Protein AF-A0ABD3SRN4-F1 (afdb_monomer_lite)

Sequence (311 aa):
MEGVDVPPPPITSSSSHHPPPPRFEIYVSRDTFKFNASHFVAYRGFRERLHGHNYRASVRLVGSGNVGGDGYVLDFGCVKEAVKDVCGDMNEHFIVPMLSDVLGIDVVEEGEAEEVEEEVEEVDEEDDDGTEAGNITTQTKTTTITTTTTTTATTATTTTTTGRGKKRRALCHRQSPTSMKGGTVTIICEDGSRFVFPRQDCLLLPIMHSTAEELAIYLYGKILSRLNANYLIERGVTSMEVTISEAVGQEAVFRRAIPNARNSVGGGNEAGGEGEEDPFDVASYVSRGRIPVMPCKTDTEGARRLRTDPS

pLDDT: mean 72.93, std 26.42, range [26.48, 98.75]

InterPro domains:
  IPR007115 6-pyruvoyl tetrahydropterin synthase/QueD family [PF01242] (32-255)
  IPR007115 6-pyruvoyl tetrahydropterin synthase/QueD family [PTHR12589] (25-258)
  IPR038418 6-pyruvoyl tetrahydropterin synthase/QueD superfamily [G3DSA:3.30.479.10] (22-258)

Structure (mmCIF, N/CA/C/O backbone):
data_AF-A0ABD3SRN4-F1
#
_entry.id   AF-A0ABD3SRN4-F1
#
loop_
_atom_site.group_PDB
_atom_site.id
_atom_site.type_symbol
_atom_site.label_atom_id
_atom_site.label_alt_id
_atom_site.label_comp_id
_atom_site.label_asym_id
_atom_site.label_entity_id
_atom_site.label_seq_id
_atom_site.pdbx_PDB_ins_code
_atom_site.Cartn_x
_atom_site.Cartn_y
_atom_site.Cartn_z
_atom_site.occupancy
_atom_site.B_iso_or_equiv
_atom_site.auth_seq_id
_atom_site.auth_comp_id
_atom_site.auth_asym_id
_atom_site.auth_atom_id
_atom_site.pdbx_PDB_model_num
ATOM 1 N N . MET A 1 1 ? 79.666 -15.801 11.757 1.00 50.12 1 MET A N 1
ATOM 2 C CA . MET A 1 1 ? 78.191 -15.742 11.738 1.00 50.12 1 MET A CA 1
ATOM 3 C C . MET A 1 1 ? 77.827 -14.569 10.849 1.00 50.12 1 MET A C 1
ATOM 5 O O . MET A 1 1 ? 77.707 -13.455 11.336 1.00 50.12 1 MET A O 1
ATOM 9 N N . GLU A 1 2 ? 77.820 -14.800 9.538 1.00 47.75 2 GLU A N 1
ATOM 10 C CA . GLU A 1 2 ? 77.445 -13.791 8.542 1.00 47.75 2 GLU A CA 1
ATOM 11 C C . GLU A 1 2 ? 75.919 -13.787 8.413 1.00 47.75 2 GLU A C 1
ATOM 13 O O . GLU A 1 2 ? 75.302 -14.845 8.284 1.00 47.75 2 GLU A O 1
ATOM 18 N N . GLY A 1 3 ? 75.315 -12.605 8.548 1.00 53.59 3 GLY A N 1
ATOM 19 C CA . GLY A 1 3 ? 73.875 -12.401 8.432 1.00 53.59 3 GLY A CA 1
ATOM 20 C C . GLY A 1 3 ? 73.442 -12.489 6.974 1.00 53.59 3 GLY A C 1
ATOM 21 O O . GLY A 1 3 ? 73.991 -11.799 6.120 1.00 53.59 3 GLY A O 1
ATOM 22 N N . VAL A 1 4 ? 72.471 -13.355 6.698 1.00 61.03 4 VAL A N 1
ATOM 23 C CA . VAL A 1 4 ? 71.885 -13.524 5.368 1.00 61.03 4 VAL A CA 1
ATOM 24 C C . VAL A 1 4 ? 70.866 -12.405 5.157 1.00 61.03 4 VAL A C 1
ATOM 26 O O . VAL A 1 4 ? 69.857 -12.347 5.856 1.00 61.03 4 VAL A O 1
ATOM 29 N N . ASP A 1 5 ? 71.163 -11.506 4.223 1.00 64.12 5 ASP A N 1
ATOM 30 C CA . ASP A 1 5 ? 70.282 -10.420 3.794 1.00 64.12 5 ASP A CA 1
ATOM 31 C C . ASP A 1 5 ? 69.157 -11.006 2.922 1.00 64.12 5 ASP A C 1
ATOM 33 O O . ASP A 1 5 ? 69.410 -11.568 1.853 1.00 64.12 5 ASP A O 1
ATOM 37 N N . VAL A 1 6 ? 67.917 -10.965 3.415 1.00 73.19 6 VAL A N 1
ATOM 38 C CA . VAL A 1 6 ? 66.738 -11.474 2.699 1.00 73.19 6 VAL A CA 1
ATOM 39 C C . VAL A 1 6 ? 66.044 -10.284 2.034 1.00 73.19 6 VAL A C 1
ATOM 41 O O . VAL A 1 6 ? 65.610 -9.377 2.748 1.00 73.19 6 VAL A O 1
ATOM 44 N N . PRO A 1 7 ? 65.901 -10.254 0.695 1.00 74.38 7 PRO A N 1
ATOM 45 C CA . PRO A 1 7 ? 65.248 -9.137 0.024 1.00 74.38 7 PRO A CA 1
ATOM 46 C C . PRO A 1 7 ? 63.755 -9.078 0.391 1.00 74.38 7 PRO A C 1
ATOM 48 O O . PRO A 1 7 ? 63.118 -10.125 0.560 1.00 74.38 7 PRO A O 1
ATOM 51 N N . PRO A 1 8 ? 63.168 -7.871 0.497 1.00 71.56 8 PRO A N 1
ATOM 52 C CA . PRO A 1 8 ? 61.755 -7.725 0.809 1.00 71.56 8 PRO A CA 1
ATOM 53 C C . PRO A 1 8 ? 60.883 -8.342 -0.299 1.00 71.56 8 PRO A C 1
ATOM 55 O O . PRO A 1 8 ? 61.262 -8.312 -1.476 1.00 71.56 8 PRO A O 1
ATOM 58 N N . PRO A 1 9 ? 59.705 -8.890 0.051 1.00 67.50 9 PRO A N 1
ATOM 59 C CA . PRO A 1 9 ? 58.798 -9.466 -0.930 1.00 67.50 9 PRO A CA 1
ATOM 60 C C . PRO A 1 9 ? 58.310 -8.392 -1.917 1.00 67.50 9 PRO A C 1
ATOM 62 O O . PRO A 1 9 ? 58.152 -7.226 -1.537 1.00 67.50 9 PRO A O 1
ATOM 65 N N . PRO A 1 10 ? 58.041 -8.762 -3.182 1.00 61.59 10 PRO A N 1
ATOM 66 C CA . PRO A 1 10 ? 57.546 -7.822 -4.174 1.00 61.59 10 PRO A CA 1
ATOM 67 C C . PRO A 1 10 ? 56.180 -7.281 -3.744 1.00 61.59 10 PRO A C 1
ATOM 69 O O . PRO A 1 10 ? 55.254 -8.036 -3.448 1.00 61.59 10 PRO A O 1
ATOM 72 N N . ILE A 1 11 ? 56.052 -5.955 -3.730 1.00 61.12 11 ILE A N 1
ATOM 73 C CA . ILE A 1 11 ? 54.785 -5.270 -3.487 1.00 61.12 11 ILE A CA 1
ATOM 74 C C . ILE A 1 11 ? 53.906 -5.514 -4.716 1.00 61.12 11 ILE A C 1
ATOM 76 O O . ILE A 1 11 ? 54.075 -4.875 -5.753 1.00 61.12 11 ILE A O 1
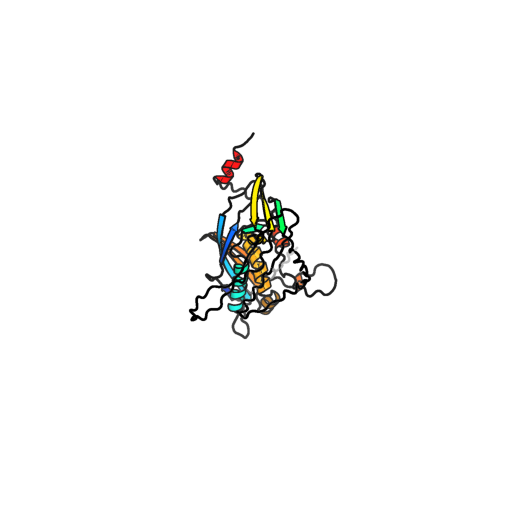ATOM 80 N N . THR A 1 12 ? 52.968 -6.454 -4.627 1.00 57.47 12 THR A N 1
ATOM 81 C CA . THR A 1 12 ? 51.967 -6.676 -5.675 1.00 57.47 12 THR A CA 1
ATOM 82 C C . THR A 1 12 ? 50.899 -5.586 -5.594 1.00 57.47 12 THR A C 1
ATOM 84 O O . THR A 1 12 ? 49.799 -5.805 -5.089 1.00 57.47 12 THR A O 1
ATOM 87 N N . SER A 1 13 ? 51.209 -4.383 -6.075 1.00 58.75 13 SER A N 1
ATOM 88 C CA . SER A 1 13 ? 50.203 -3.348 -6.308 1.00 58.75 13 SER A CA 1
ATOM 89 C C . SER A 1 13 ? 49.532 -3.591 -7.660 1.00 58.75 13 SER A C 1
ATOM 91 O O . SER A 1 13 ? 49.986 -3.100 -8.691 1.00 58.75 13 SER A O 1
ATOM 93 N N . SER A 1 14 ? 48.445 -4.357 -7.672 1.00 55.31 14 SER A N 1
ATOM 94 C CA . SER A 1 14 ? 47.505 -4.330 -8.799 1.00 55.31 14 SER A CA 1
ATOM 95 C C . SER A 1 14 ? 46.067 -4.490 -8.313 1.00 55.31 14 SER A C 1
ATOM 97 O O . SER A 1 14 ? 45.360 -5.428 -8.662 1.00 55.31 14 SER A O 1
ATOM 99 N N . SER A 1 15 ? 45.594 -3.539 -7.502 1.00 57.09 15 SER A N 1
ATOM 100 C CA . SER A 1 15 ? 44.155 -3.286 -7.453 1.00 57.09 15 SER A CA 1
ATOM 101 C C . SER A 1 15 ? 43.790 -2.517 -8.722 1.00 57.09 15 SER A C 1
ATOM 103 O O . SER A 1 15 ? 43.817 -1.289 -8.773 1.00 57.09 15 SER A O 1
ATOM 105 N N . SER A 1 16 ? 43.493 -3.246 -9.799 1.00 57.34 16 SER A N 1
ATOM 106 C CA . SER A 1 16 ? 42.827 -2.666 -10.963 1.00 57.34 16 SER A CA 1
ATOM 107 C C . SER A 1 16 ? 41.495 -2.084 -10.488 1.00 57.34 16 SER A C 1
ATOM 109 O O . SER A 1 16 ? 40.536 -2.817 -10.242 1.00 57.34 16 SER A O 1
ATOM 111 N N . HIS A 1 17 ? 41.455 -0.770 -10.287 1.00 62.47 17 HIS A N 1
ATOM 112 C CA . HIS A 1 17 ? 40.264 -0.037 -9.882 1.00 62.47 17 HIS A CA 1
ATOM 113 C C . HIS A 1 17 ? 39.340 0.081 -11.102 1.00 62.47 17 HIS A C 1
ATOM 115 O O . HIS A 1 17 ? 39.257 1.122 -11.748 1.00 62.47 17 HIS A O 1
ATOM 121 N N . HIS A 1 18 ? 38.703 -1.027 -11.489 1.00 67.44 18 HIS A N 1
ATOM 122 C CA . HIS A 1 18 ? 37.626 -0.973 -12.467 1.00 67.44 18 HIS A CA 1
ATOM 123 C C . HIS A 1 18 ? 36.440 -0.248 -11.820 1.00 67.44 18 HIS A C 1
ATOM 125 O O . HIS A 1 18 ? 36.015 -0.654 -10.733 1.00 67.44 18 HIS A O 1
ATOM 131 N N . PRO A 1 19 ? 35.910 0.823 -12.442 1.00 78.06 19 PRO A N 1
ATOM 132 C CA . PRO A 1 19 ? 34.698 1.450 -11.943 1.00 78.06 19 PRO A CA 1
ATOM 133 C C . PRO A 1 19 ? 33.570 0.408 -11.928 1.00 78.06 19 PRO A C 1
ATOM 135 O O . PRO A 1 19 ? 33.545 -0.472 -12.798 1.00 78.06 19 PRO A O 1
ATOM 138 N N . PRO A 1 20 ? 32.650 0.473 -10.948 1.00 77.25 20 PRO A N 1
ATOM 139 C CA . PRO A 1 20 ? 31.516 -0.435 -10.917 1.00 77.25 20 PRO A CA 1
ATOM 140 C C . PRO A 1 20 ? 30.760 -0.346 -12.248 1.00 77.25 20 PRO A C 1
ATOM 142 O O . PRO A 1 20 ? 30.675 0.743 -12.830 1.00 77.25 20 PRO A O 1
ATOM 145 N N . PRO A 1 21 ? 30.226 -1.472 -12.751 1.00 80.62 21 PRO A N 1
ATOM 146 C CA . PRO A 1 21 ? 29.489 -1.459 -14.002 1.00 80.62 21 PRO A CA 1
ATOM 147 C C . PRO A 1 21 ? 28.324 -0.464 -13.904 1.00 80.62 21 PRO A C 1
ATOM 149 O O . PRO A 1 21 ? 27.731 -0.330 -12.824 1.00 80.62 21 PRO A O 1
ATOM 152 N N . PRO A 1 22 ? 27.988 0.230 -15.007 1.00 87.25 22 PRO A N 1
ATOM 153 C CA . PRO A 1 22 ? 26.857 1.143 -15.020 1.00 87.25 22 PRO A CA 1
ATOM 154 C C . PRO A 1 22 ? 25.577 0.397 -14.634 1.00 87.25 22 PRO A C 1
ATOM 156 O O . PRO A 1 22 ? 25.463 -0.818 -14.810 1.00 87.25 22 PRO A O 1
ATOM 159 N N . ARG A 1 23 ? 24.606 1.133 -14.100 1.00 90.50 23 ARG A N 1
ATOM 160 C CA . ARG A 1 23 ? 23.266 0.628 -13.797 1.00 90.50 23 ARG A CA 1
ATOM 161 C C . ARG A 1 23 ? 22.254 1.647 -14.263 1.00 90.50 23 ARG A C 1
ATOM 163 O O . ARG A 1 23 ? 22.452 2.843 -14.053 1.00 90.50 23 ARG A O 1
ATOM 170 N N . PHE A 1 24 ? 21.180 1.167 -14.866 1.00 93.50 24 PHE A N 1
ATOM 171 C CA . PHE A 1 24 ? 20.031 2.013 -15.112 1.00 93.50 24 PHE A CA 1
ATOM 172 C C . PHE A 1 24 ? 19.076 1.983 -13.932 1.00 93.50 24 PHE A C 1
ATOM 174 O O . PHE A 1 24 ? 18.920 0.975 -13.243 1.00 93.50 24 PHE A O 1
ATOM 181 N N . GLU A 1 25 ? 18.393 3.099 -13.744 1.00 94.75 25 GLU A N 1
ATOM 182 C CA . GLU A 1 25 ? 17.350 3.233 -12.752 1.00 94.75 25 GLU A CA 1
ATOM 183 C C . GLU A 1 25 ? 16.140 3.889 -13.395 1.00 94.75 25 GLU A C 1
ATOM 185 O O . GLU A 1 25 ? 16.259 4.894 -14.099 1.00 94.75 25 GLU A O 1
ATOM 190 N N . ILE A 1 26 ? 14.972 3.306 -13.151 1.00 95.38 26 ILE A N 1
ATOM 191 C CA . ILE A 1 26 ? 13.702 3.911 -13.515 1.00 95.38 26 ILE A CA 1
ATOM 192 C C . ILE A 1 26 ? 12.967 4.329 -12.254 1.00 95.38 26 ILE A C 1
ATOM 194 O O . ILE A 1 26 ? 12.887 3.568 -11.295 1.00 95.38 26 ILE A O 1
ATOM 198 N N . TYR A 1 27 ? 12.416 5.536 -12.273 1.00 97.69 27 TYR A N 1
ATOM 199 C CA . TYR A 1 27 ? 11.577 6.069 -11.211 1.00 97.69 27 TYR A CA 1
ATOM 200 C C . TYR A 1 27 ? 10.237 6.483 -11.802 1.00 97.69 27 TYR A C 1
ATOM 202 O O . TYR A 1 27 ? 10.184 7.265 -12.753 1.00 97.69 27 TYR A O 1
ATOM 210 N N . VAL A 1 28 ? 9.154 5.947 -11.247 1.00 97.69 28 VAL A N 1
ATOM 211 C CA . VAL A 1 28 ? 7.795 6.206 -11.712 1.00 97.69 28 VAL A CA 1
ATOM 212 C C . VAL A 1 28 ? 6.975 6.739 -10.547 1.00 97.69 28 VAL A C 1
ATOM 214 O O . VAL A 1 28 ? 6.753 6.065 -9.544 1.00 97.69 28 VAL A O 1
ATOM 217 N N . SER A 1 29 ? 6.498 7.968 -10.712 1.00 96.94 29 SER A N 1
ATOM 218 C CA . SER A 1 29 ? 5.565 8.631 -9.807 1.00 96.94 29 SER A CA 1
ATOM 219 C C . SER A 1 29 ? 4.510 9.356 -10.638 1.00 96.94 29 SER A C 1
ATOM 221 O O . SER A 1 29 ? 4.821 9.952 -11.676 1.00 96.94 29 SER A O 1
ATOM 223 N N . ARG A 1 30 ? 3.246 9.248 -10.230 1.00 96.25 30 ARG A N 1
ATOM 224 C CA . ARG A 1 30 ? 2.087 9.835 -10.911 1.00 96.25 30 ARG A CA 1
ATOM 225 C C . ARG A 1 30 ? 1.050 10.258 -9.880 1.00 96.25 30 ARG A C 1
ATOM 227 O O . ARG A 1 30 ? 0.906 9.612 -8.851 1.00 96.25 30 ARG A O 1
ATOM 234 N N . ASP A 1 31 ? 0.240 11.258 -10.213 1.00 94.06 31 ASP A N 1
ATOM 235 C CA . ASP A 1 31 ? -0.887 11.674 -9.363 1.00 94.06 31 ASP A CA 1
ATOM 236 C C . ASP A 1 31 ? -1.975 10.609 -9.199 1.00 94.06 31 ASP A C 1
ATOM 238 O O . ASP A 1 31 ? -2.796 10.695 -8.287 1.00 94.06 31 ASP A O 1
ATOM 242 N N . THR A 1 32 ? -1.989 9.610 -10.081 1.00 95.06 32 THR A N 1
ATOM 243 C CA . THR A 1 32 ? -2.878 8.450 -10.000 1.00 95.06 32 THR A CA 1
ATOM 244 C C . THR A 1 32 ? -2.383 7.383 -9.027 1.00 95.06 32 THR A C 1
ATOM 246 O O . THR A 1 32 ? -3.145 6.482 -8.710 1.00 95.06 32 THR A O 1
ATOM 249 N N . PHE A 1 33 ? -1.131 7.447 -8.563 1.00 97.69 33 PHE A N 1
ATOM 250 C CA . PHE A 1 33 ? -0.579 6.497 -7.593 1.00 97.69 33 PHE A CA 1
ATOM 251 C C . PHE A 1 33 ? -0.923 6.964 -6.184 1.00 97.69 33 PHE A C 1
ATOM 253 O O . PHE A 1 33 ? -0.071 7.439 -5.430 1.00 97.69 33 PHE A O 1
ATOM 260 N N . LYS A 1 34 ? -2.214 6.927 -5.874 1.00 97.62 34 LYS A N 1
ATOM 261 C CA . LYS A 1 34 ? -2.749 7.371 -4.597 1.00 97.62 34 LYS A CA 1
ATOM 262 C C . LYS A 1 34 ? -3.924 6.511 -4.179 1.00 97.62 34 LYS A C 1
ATOM 264 O O . LYS A 1 34 ? -4.670 6.037 -5.033 1.00 97.62 34 LYS A O 1
ATOM 269 N N . PHE A 1 35 ? -4.103 6.389 -2.877 1.00 98.50 35 PHE A N 1
ATOM 270 C CA . PHE A 1 35 ? -5.281 5.789 -2.275 1.00 98.50 35 PHE A CA 1
ATOM 271 C C . PHE A 1 35 ? -5.633 6.575 -1.017 1.00 98.50 35 PHE A C 1
ATOM 273 O O . PHE A 1 35 ? -4.751 7.010 -0.275 1.00 98.50 35 PHE A O 1
ATOM 280 N N . ASN A 1 36 ? -6.920 6.802 -0.797 1.00 98.44 36 ASN A N 1
ATOM 281 C CA . ASN A 1 36 ? -7.403 7.464 0.403 1.00 98.44 36 ASN A CA 1
ATOM 282 C C . ASN A 1 36 ? -7.909 6.380 1.345 1.00 98.44 36 ASN A C 1
ATOM 284 O O . ASN A 1 36 ? -8.806 5.632 0.967 1.00 98.44 36 ASN A O 1
ATOM 288 N N . ALA A 1 37 ? -7.348 6.282 2.542 1.00 98.50 37 ALA A N 1
ATOM 289 C CA . ALA A 1 37 ? -7.738 5.247 3.490 1.00 98.50 37 ALA A CA 1
ATOM 290 C C . ALA A 1 37 ? -7.800 5.798 4.909 1.00 98.50 37 ALA A C 1
ATOM 292 O O . ALA A 1 37 ? -7.072 6.729 5.267 1.00 98.50 37 ALA A O 1
ATOM 293 N N . SER A 1 38 ? -8.689 5.210 5.703 1.00 98.56 38 SER A N 1
ATOM 294 C CA . SER A 1 38 ? -8.751 5.448 7.141 1.00 98.56 38 SER A CA 1
ATOM 295 C C . SER A 1 38 ? -7.974 4.371 7.889 1.00 98.56 38 SER A C 1
ATOM 297 O O . SER A 1 38 ? -7.878 3.230 7.439 1.00 98.56 38 SER A O 1
ATOM 299 N N . HIS A 1 39 ? -7.381 4.745 9.015 1.00 98.50 39 HIS A N 1
ATOM 300 C CA . HIS A 1 39 ? -6.594 3.848 9.854 1.00 98.50 39 HIS A CA 1
ATOM 301 C C . HIS A 1 39 ? -6.439 4.432 11.268 1.00 98.50 39 HIS A C 1
ATOM 303 O O . HIS A 1 39 ? -6.847 5.565 11.555 1.00 98.50 39 HIS A O 1
ATOM 309 N N . PHE A 1 40 ? -5.842 3.642 12.151 1.00 97.62 40 PHE A N 1
ATOM 310 C CA . PHE A 1 40 ? -5.156 4.135 13.336 1.00 97.62 40 PHE A CA 1
ATOM 311 C C . PHE A 1 40 ? -4.062 3.143 13.728 1.00 97.62 40 PHE A C 1
ATOM 313 O O . PHE A 1 40 ? -4.251 1.930 13.692 1.00 97.62 40 PHE A O 1
ATOM 320 N N . VAL A 1 41 ? -2.922 3.664 14.149 1.00 95.56 41 VAL A N 1
ATOM 321 C CA . VAL A 1 41 ? -1.802 2.910 14.689 1.00 95.56 41 VAL A CA 1
ATOM 322 C C . VAL A 1 41 ? -2.051 2.583 16.161 1.00 95.56 41 VAL A C 1
ATOM 324 O O . VAL A 1 41 ? -2.387 3.442 16.987 1.00 95.56 41 VAL A O 1
ATOM 327 N N . ALA A 1 42 ? -1.838 1.316 16.499 1.00 94.00 42 ALA A N 1
ATOM 328 C CA . ALA A 1 42 ? -1.824 0.814 17.862 1.00 94.00 42 ALA A CA 1
ATOM 329 C C . ALA A 1 42 ? -0.610 -0.098 18.056 1.00 94.00 42 ALA A C 1
ATOM 331 O O . ALA A 1 42 ? -0.297 -0.907 17.188 1.00 94.00 42 ALA A O 1
ATOM 332 N N . TYR A 1 43 ? 0.057 0.036 19.196 1.00 91.56 43 TYR A N 1
ATOM 333 C CA . TYR A 1 43 ? 1.115 -0.855 19.673 1.00 91.56 43 TYR A CA 1
ATOM 334 C C . TYR A 1 43 ? 1.087 -0.863 21.204 1.00 91.56 43 TYR A C 1
ATOM 336 O O . TYR A 1 43 ? 0.334 -0.113 21.819 1.00 91.56 43 TYR A O 1
ATOM 344 N N . ARG A 1 44 ? 1.896 -1.707 21.847 1.00 89.94 44 ARG A N 1
ATOM 345 C CA . ARG A 1 44 ? 1.842 -1.913 23.307 1.00 89.94 44 ARG A CA 1
ATOM 346 C C . ARG A 1 44 ? 1.850 -0.591 24.084 1.00 89.94 44 ARG A C 1
ATOM 348 O O . ARG A 1 44 ? 2.838 0.146 24.050 1.00 89.94 44 ARG A O 1
ATOM 355 N N . GLY A 1 45 ? 0.762 -0.314 24.805 1.00 88.75 45 GLY A N 1
ATOM 356 C CA . GLY A 1 45 ? 0.604 0.887 25.631 1.00 88.75 45 GLY A CA 1
ATOM 357 C C . GLY A 1 45 ? 0.359 2.195 24.865 1.00 88.75 45 GLY A C 1
ATOM 358 O O . GLY A 1 45 ? 0.472 3.271 25.459 1.00 88.75 45 GLY A O 1
ATOM 359 N N . PHE A 1 46 ? 0.041 2.139 23.570 1.00 91.06 46 PHE A N 1
ATOM 360 C CA . PHE A 1 46 ? -0.273 3.307 22.750 1.00 91.06 46 PHE A CA 1
ATOM 361 C C . PHE A 1 46 ? -1.327 3.000 21.685 1.00 91.06 46 PHE A C 1
ATOM 363 O O . PHE A 1 46 ? -1.276 1.993 20.985 1.00 91.06 46 PHE A O 1
ATOM 370 N N . ARG A 1 47 ? -2.246 3.945 21.492 1.00 92.94 47 ARG A N 1
ATOM 371 C CA . ARG A 1 47 ? -3.229 3.910 20.411 1.00 92.94 47 ARG A CA 1
ATOM 372 C C . ARG A 1 47 ? -3.588 5.334 20.014 1.00 92.94 47 ARG A C 1
ATOM 374 O O . ARG A 1 47 ? -4.022 6.135 20.852 1.00 92.94 47 ARG A O 1
ATOM 381 N N . GLU A 1 48 ? -3.444 5.665 18.738 1.00 94.00 48 GLU A N 1
ATOM 382 C CA . GLU A 1 48 ? -3.858 6.967 18.208 1.00 94.00 48 GLU A CA 1
ATOM 383 C C . GLU A 1 48 ? -5.326 6.970 17.776 1.00 94.00 48 GLU A C 1
ATOM 385 O O . GLU A 1 48 ? -5.924 5.920 17.575 1.00 94.00 48 GLU A O 1
ATOM 390 N N . ARG A 1 49 ? -5.973 8.141 17.691 1.00 97.50 49 ARG A N 1
ATOM 391 C CA . ARG A 1 49 ? -7.390 8.241 17.275 1.00 97.50 49 ARG A CA 1
ATOM 392 C C . ARG A 1 49 ? -7.575 7.846 15.803 1.00 97.50 49 ARG A C 1
ATOM 394 O O . ARG A 1 49 ? -6.694 8.099 14.991 1.00 97.50 49 ARG A O 1
ATOM 401 N N . LEU A 1 50 ? -8.752 7.305 15.477 1.00 98.06 50 LEU A N 1
ATOM 402 C CA . LEU A 1 50 ? -9.171 7.054 14.096 1.00 98.06 50 LEU A CA 1
ATOM 403 C C . LEU A 1 50 ? -9.071 8.337 13.261 1.00 98.06 50 LEU A C 1
ATOM 405 O O . LEU A 1 50 ? -9.587 9.384 13.662 1.00 98.06 50 LEU A O 1
ATOM 409 N N . HIS A 1 51 ? -8.415 8.236 12.113 1.00 97.81 51 HIS A N 1
ATOM 410 C CA . HIS A 1 51 ? -8.297 9.294 11.116 1.00 97.81 51 HIS A CA 1
ATOM 411 C C . HIS A 1 51 ? -8.004 8.662 9.745 1.00 97.81 51 HIS A C 1
ATOM 413 O O . HIS A 1 51 ? -8.274 7.478 9.543 1.00 97.81 51 HIS A O 1
ATOM 419 N N . GLY A 1 52 ? -7.502 9.433 8.782 1.00 97.19 52 GLY A N 1
ATOM 420 C CA . GLY A 1 52 ? -7.111 8.902 7.482 1.00 97.19 52 GLY A CA 1
ATOM 421 C C . GLY A 1 52 ? -6.176 9.825 6.717 1.00 97.19 52 GLY A C 1
ATOM 422 O O . GLY A 1 52 ? -6.007 10.994 7.075 1.00 97.19 52 GLY A O 1
ATOM 423 N N . HIS A 1 53 ? -5.609 9.289 5.639 1.00 98.00 53 HIS A N 1
ATOM 424 C CA . HIS A 1 53 ? -4.645 9.974 4.785 1.00 98.00 53 HIS A CA 1
ATOM 425 C C . HIS A 1 53 ? -4.967 9.811 3.306 1.00 98.00 53 HIS A C 1
ATOM 427 O O . HIS A 1 53 ? -5.606 8.851 2.875 1.00 98.00 53 HIS A O 1
ATOM 433 N N . ASN A 1 54 ? -4.443 10.754 2.523 1.00 97.62 54 ASN A N 1
ATOM 434 C CA . ASN A 1 54 ? -4.335 10.632 1.076 1.00 97.62 54 ASN A CA 1
ATOM 435 C C . ASN A 1 54 ? -2.943 10.077 0.765 1.00 97.62 54 ASN A C 1
ATOM 437 O O . ASN A 1 54 ? -2.018 10.844 0.477 1.00 97.62 54 ASN A O 1
ATOM 441 N N . TYR A 1 55 ? -2.792 8.761 0.874 1.00 98.38 55 TYR A N 1
ATOM 442 C CA . TYR A 1 55 ? -1.517 8.100 0.648 1.00 98.38 55 TYR A CA 1
ATOM 443 C C . TYR A 1 55 ? -1.069 8.271 -0.799 1.00 98.38 55 TYR A C 1
ATOM 445 O O . TYR A 1 55 ? -1.881 8.240 -1.728 1.00 98.38 55 TYR A O 1
ATOM 453 N N . ARG A 1 56 ? 0.238 8.420 -1.004 1.00 98.38 56 ARG A N 1
ATOM 454 C CA . ARG A 1 56 ? 0.860 8.423 -2.333 1.00 98.38 56 ARG A CA 1
ATOM 455 C C . ARG A 1 56 ? 1.935 7.359 -2.418 1.00 98.38 56 ARG A C 1
ATOM 457 O O . ARG A 1 56 ? 2.701 7.191 -1.475 1.00 98.38 56 ARG A O 1
ATOM 464 N N . ALA A 1 57 ? 2.003 6.697 -3.568 1.00 98.38 57 ALA A N 1
ATOM 465 C CA . ALA A 1 57 ? 3.001 5.685 -3.863 1.00 98.38 57 ALA A CA 1
ATOM 466 C C . ALA A 1 57 ? 3.933 6.125 -5.000 1.00 98.38 57 ALA A C 1
ATOM 468 O O . ALA A 1 57 ? 3.529 6.800 -5.954 1.00 98.38 57 ALA A O 1
ATOM 469 N N . SER A 1 58 ? 5.190 5.704 -4.935 1.00 98.44 58 SER A N 1
ATOM 470 C CA . SER A 1 58 ? 6.104 5.739 -6.076 1.00 98.44 58 SER A CA 1
ATOM 471 C C . SER A 1 58 ? 6.981 4.496 -6.098 1.00 98.44 58 SER A C 1
ATOM 473 O O . SER A 1 58 ? 7.175 3.836 -5.077 1.00 98.44 58 SER A O 1
ATOM 475 N N . VAL A 1 59 ? 7.468 4.151 -7.290 1.00 98.44 59 VAL A N 1
ATOM 476 C CA . VAL A 1 59 ? 8.283 2.953 -7.498 1.00 98.44 59 VAL A CA 1
ATOM 477 C C . VAL A 1 59 ? 9.579 3.319 -8.190 1.00 98.44 59 VAL A C 1
ATOM 479 O O . VAL A 1 59 ? 9.589 4.052 -9.183 1.00 98.44 59 VAL A O 1
ATOM 482 N N . ARG A 1 60 ? 10.674 2.759 -7.685 1.00 98.44 60 ARG A N 1
ATOM 483 C CA . ARG A 1 60 ? 11.997 2.819 -8.295 1.00 98.44 60 ARG A CA 1
ATOM 484 C C . ARG A 1 60 ? 12.487 1.403 -8.569 1.00 98.44 60 ARG A C 1
ATOM 486 O O . ARG A 1 60 ? 12.457 0.556 -7.683 1.00 98.44 60 ARG A O 1
ATOM 493 N N . LEU A 1 61 ? 12.946 1.130 -9.785 1.00 96.81 61 LEU A N 1
ATOM 494 C CA . LEU A 1 61 ? 13.521 -0.164 -10.162 1.00 96.81 61 LEU A CA 1
ATOM 495 C C . LEU A 1 61 ? 14.948 0.049 -10.658 1.00 96.81 61 LEU A C 1
ATOM 497 O O . LEU A 1 61 ? 15.199 0.915 -11.497 1.00 96.81 61 LEU A O 1
ATOM 501 N N . VAL A 1 62 ? 15.874 -0.755 -10.141 1.00 94.88 62 VAL A N 1
ATOM 502 C CA . VAL A 1 62 ? 17.297 -0.705 -10.500 1.00 94.88 62 VAL A CA 1
ATOM 503 C C . VAL A 1 62 ? 17.617 -1.896 -11.391 1.00 94.88 62 VAL A C 1
ATOM 505 O O . VAL A 1 62 ? 17.530 -3.049 -10.959 1.00 94.88 62 VAL A O 1
ATOM 508 N N . GLY A 1 63 ? 17.985 -1.612 -12.634 1.00 88.00 63 GLY A N 1
ATOM 509 C CA . GLY A 1 63 ? 18.345 -2.587 -13.654 1.00 88.00 63 GLY A CA 1
ATOM 510 C C . GLY A 1 63 ? 19.846 -2.778 -13.829 1.00 88.00 63 GLY A C 1
ATOM 511 O O . GLY A 1 63 ? 20.679 -2.123 -13.197 1.00 88.00 63 GLY A O 1
ATOM 512 N N . SER A 1 64 ? 20.183 -3.694 -14.730 1.00 83.44 64 SER A N 1
ATOM 513 C CA . SER A 1 64 ? 21.543 -3.886 -15.219 1.00 83.44 64 SER A CA 1
ATOM 514 C C . SER A 1 64 ? 22.054 -2.648 -15.976 1.00 83.44 64 SER A C 1
ATOM 516 O O . SER A 1 64 ? 21.318 -1.693 -16.231 1.00 83.44 64 SER A O 1
ATOM 518 N N . GLY A 1 65 ? 23.336 -2.654 -16.343 1.00 81.44 65 GLY A N 1
ATOM 519 C CA . GLY A 1 65 ? 23.940 -1.602 -17.168 1.00 81.44 65 GLY A CA 1
ATOM 520 C C . GLY A 1 65 ? 23.520 -1.615 -18.635 1.00 81.44 65 GLY A C 1
ATOM 52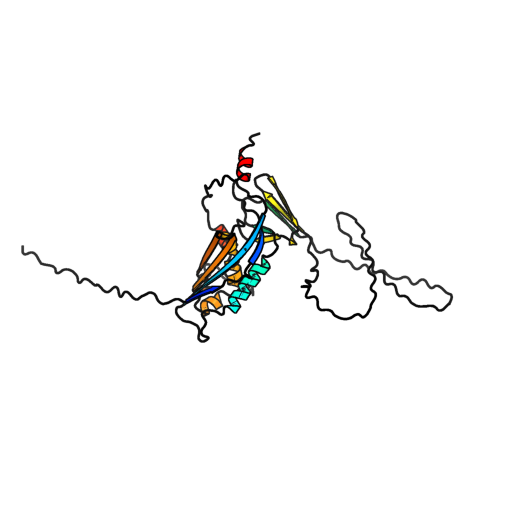1 O O . GLY A 1 65 ? 23.896 -0.707 -19.371 1.00 81.44 65 GLY A O 1
ATOM 522 N N . ASN A 1 66 ? 22.749 -2.619 -19.056 1.00 84.19 66 ASN A N 1
ATOM 523 C CA . ASN A 1 66 ? 22.291 -2.783 -20.427 1.00 84.19 66 ASN A CA 1
ATOM 524 C C . ASN A 1 66 ? 20.773 -2.576 -20.490 1.00 84.19 66 ASN A C 1
ATOM 526 O O . ASN A 1 66 ? 20.040 -3.038 -19.615 1.00 84.19 66 ASN A O 1
ATOM 530 N N . VAL A 1 67 ? 20.307 -1.913 -21.546 1.00 88.38 67 VAL A N 1
ATOM 531 C CA . VAL A 1 67 ? 18.888 -1.914 -21.927 1.00 88.38 67 VAL A CA 1
ATOM 532 C C . VAL A 1 67 ? 18.595 -3.117 -22.825 1.00 88.38 67 VAL A C 1
ATOM 534 O O . VAL A 1 67 ? 19.501 -3.647 -23.473 1.00 88.38 67 VAL A O 1
ATOM 537 N N . GLY A 1 68 ? 17.340 -3.562 -22.853 1.00 84.81 68 GLY A N 1
ATOM 538 C CA . GLY A 1 68 ? 16.885 -4.617 -23.756 1.00 84.81 68 GLY A CA 1
ATOM 539 C C . GLY A 1 68 ? 17.027 -4.221 -25.229 1.00 84.81 68 GLY A C 1
ATOM 540 O O . GLY A 1 68 ? 17.256 -3.057 -25.560 1.00 84.81 68 GLY A O 1
ATOM 541 N N . GLY A 1 69 ? 16.856 -5.187 -26.138 1.00 88.81 69 GLY A N 1
ATOM 542 C CA . GLY A 1 69 ? 16.902 -4.931 -27.589 1.00 88.81 69 GLY A CA 1
ATOM 543 C C . GLY A 1 69 ? 15.812 -3.970 -28.091 1.00 88.81 69 GLY A C 1
ATOM 544 O O . GLY A 1 69 ? 15.925 -3.424 -29.183 1.00 88.81 69 GLY A O 1
ATOM 545 N N . ASP A 1 70 ? 14.788 -3.741 -27.271 1.00 91.62 70 ASP A N 1
ATOM 546 C CA . ASP A 1 70 ? 13.716 -2.758 -27.449 1.00 91.62 70 ASP A CA 1
ATOM 547 C C . ASP A 1 70 ? 14.081 -1.344 -26.952 1.00 91.62 70 ASP A C 1
ATOM 549 O O . ASP A 1 70 ? 13.296 -0.413 -27.114 1.00 91.62 70 ASP A O 1
ATOM 553 N N . GLY A 1 71 ? 15.263 -1.164 -26.356 1.00 91.38 71 GLY A N 1
ATOM 554 C CA . GLY A 1 71 ? 15.745 0.114 -25.833 1.00 91.38 71 GLY A CA 1
ATOM 555 C C . GLY A 1 71 ? 15.268 0.457 -24.419 1.00 91.38 71 GLY A C 1
ATOM 556 O O . GLY A 1 71 ? 15.598 1.536 -23.926 1.00 91.38 71 GLY A O 1
ATOM 557 N N . TYR A 1 72 ? 14.539 -0.432 -23.737 1.00 91.31 72 TYR A N 1
ATOM 558 C CA . TYR A 1 72 ? 14.039 -0.191 -22.380 1.00 91.31 72 TYR A CA 1
ATOM 559 C C . TYR A 1 72 ? 14.788 -1.006 -21.323 1.00 91.31 72 TYR A C 1
ATOM 561 O O . TYR A 1 72 ? 15.263 -2.109 -21.575 1.00 91.31 72 TYR A O 1
ATOM 569 N N . VAL A 1 73 ? 14.832 -0.514 -20.084 1.00 89.25 73 VAL A N 1
ATOM 570 C CA . VAL A 1 73 ? 15.053 -1.399 -18.922 1.00 89.25 73 VAL A CA 1
ATOM 571 C C . VAL A 1 73 ? 13.770 -2.190 -18.688 1.00 89.25 73 VAL A C 1
ATOM 573 O O . VAL A 1 73 ? 13.744 -3.414 -18.776 1.00 89.25 73 VAL A O 1
ATOM 576 N N . LEU A 1 74 ? 12.678 -1.452 -18.509 1.00 91.38 74 LEU A N 1
ATOM 577 C CA . LEU A 1 74 ? 11.315 -1.937 -18.377 1.00 91.38 74 LEU A CA 1
ATOM 578 C C . LEU A 1 74 ? 10.381 -0.864 -18.948 1.00 91.38 74 LEU A C 1
ATOM 580 O O . LEU A 1 74 ? 10.660 0.329 -18.797 1.00 91.38 74 LEU A O 1
ATOM 584 N N . ASP A 1 75 ? 9.285 -1.266 -19.586 1.00 91.81 75 ASP A N 1
ATOM 585 C CA . ASP A 1 75 ? 8.270 -0.315 -20.036 1.00 91.81 75 ASP A CA 1
ATOM 586 C C . ASP A 1 75 ? 7.584 0.336 -18.823 1.00 91.81 75 ASP A C 1
ATOM 588 O O . ASP A 1 75 ? 7.071 -0.334 -17.920 1.00 91.81 75 ASP A O 1
ATOM 592 N N . PHE A 1 76 ? 7.542 1.669 -18.811 1.00 94.06 76 PHE A N 1
ATOM 593 C CA . PHE A 1 76 ? 6.812 2.426 -17.801 1.00 94.06 76 PHE A CA 1
ATOM 594 C C . PHE A 1 76 ? 5.315 2.098 -17.780 1.00 94.06 76 PHE A C 1
ATOM 596 O O . PHE A 1 76 ? 4.685 2.316 -16.750 1.00 94.06 76 PHE A O 1
ATOM 603 N N . GLY A 1 77 ? 4.730 1.642 -18.892 1.00 94.00 77 GLY A N 1
ATOM 604 C CA . GLY A 1 77 ? 3.338 1.199 -18.974 1.00 94.00 77 GLY A CA 1
ATOM 605 C C . GLY A 1 77 ? 3.033 0.078 -17.983 1.00 94.00 77 GLY A C 1
ATOM 606 O O . GLY A 1 77 ? 2.112 0.221 -17.182 1.00 94.00 77 GLY A O 1
ATOM 607 N N . CYS A 1 78 ? 3.871 -0.964 -17.948 1.00 93.56 78 CYS A N 1
ATOM 608 C CA . CYS A 1 78 ? 3.728 -2.085 -17.014 1.00 93.56 78 CYS A CA 1
ATOM 609 C C . CYS A 1 78 ? 3.754 -1.614 -15.553 1.00 93.56 78 CYS A C 1
ATOM 611 O O . CYS A 1 78 ? 2.890 -1.981 -14.762 1.00 93.56 78 CYS A O 1
ATOM 613 N N . VAL A 1 79 ? 4.709 -0.742 -15.207 1.00 96.44 79 VAL A N 1
ATOM 614 C CA . VAL A 1 79 ? 4.825 -0.184 -13.847 1.00 96.44 79 VAL A CA 1
ATOM 615 C C . VAL A 1 79 ? 3.614 0.676 -13.499 1.00 96.44 79 VAL A C 1
ATOM 617 O O . VAL A 1 79 ? 3.106 0.605 -12.385 1.00 96.44 79 VAL A O 1
ATOM 620 N N . LYS A 1 80 ? 3.129 1.489 -14.443 1.00 97.50 80 LYS A N 1
ATOM 621 C CA . LYS A 1 80 ? 1.986 2.377 -14.209 1.00 97.50 80 LYS A CA 1
ATOM 622 C C . LYS A 1 80 ? 0.709 1.614 -13.916 1.00 97.50 80 LYS A C 1
ATOM 624 O O . LYS A 1 80 ? 0.038 1.988 -12.961 1.00 97.50 80 LYS A O 1
ATOM 629 N N . GLU A 1 81 ? 0.382 0.596 -14.706 1.00 97.31 81 GLU A N 1
ATOM 630 C CA . GLU A 1 81 ? -0.834 -0.184 -14.463 1.00 97.31 81 GLU A CA 1
ATOM 631 C C . GLU A 1 81 ? -0.711 -0.990 -13.166 1.00 97.31 81 GLU A C 1
ATOM 633 O O . GLU A 1 81 ? -1.595 -0.887 -12.325 1.00 97.31 81 GLU A O 1
ATOM 638 N N . ALA A 1 82 ? 0.428 -1.647 -12.908 1.00 97.56 82 ALA A N 1
ATOM 639 C CA . ALA A 1 82 ? 0.627 -2.395 -11.664 1.00 97.56 82 ALA A CA 1
ATOM 640 C C . ALA A 1 82 ? 0.449 -1.526 -10.404 1.00 97.56 82 ALA A C 1
ATOM 642 O O . ALA A 1 82 ? -0.272 -1.903 -9.485 1.00 97.56 82 ALA A O 1
ATOM 643 N N . VAL A 1 83 ? 1.077 -0.346 -10.353 1.00 98.25 83 VAL A N 1
ATOM 644 C CA . VAL A 1 83 ? 0.974 0.546 -9.183 1.00 98.25 83 VAL A CA 1
ATOM 645 C C . VAL A 1 83 ? -0.427 1.136 -9.057 1.00 98.25 83 VAL A C 1
ATOM 647 O O . VAL A 1 83 ? -0.958 1.235 -7.954 1.00 98.25 83 VAL A O 1
ATOM 650 N N . LYS A 1 84 ? -1.038 1.529 -10.178 1.00 97.94 84 LYS A N 1
ATOM 651 C CA . LYS A 1 84 ? -2.388 2.094 -10.197 1.00 97.94 84 LYS A CA 1
ATOM 652 C C . LYS A 1 84 ? -3.431 1.081 -9.729 1.00 97.94 84 LYS A C 1
ATOM 654 O O . LYS A 1 84 ? -4.290 1.464 -8.943 1.00 97.94 84 LYS A O 1
ATOM 659 N N . ASP A 1 85 ? -3.335 -0.170 -10.168 1.00 97.81 85 ASP A N 1
ATOM 660 C CA . ASP A 1 85 ? -4.246 -1.239 -9.758 1.00 97.81 85 ASP A CA 1
ATOM 661 C C . ASP A 1 85 ? -4.114 -1.515 -8.260 1.00 97.81 85 ASP A C 1
ATOM 663 O O . ASP A 1 85 ? -5.112 -1.503 -7.549 1.00 97.81 85 ASP A O 1
ATOM 667 N N . VAL A 1 86 ? -2.883 -1.643 -7.748 1.00 98.12 86 VAL A N 1
ATOM 668 C CA . VAL A 1 86 ? -2.646 -1.857 -6.309 1.00 98.12 86 VAL A CA 1
ATOM 669 C C . VAL A 1 86 ? -3.160 -0.686 -5.466 1.00 98.12 86 VAL A C 1
ATOM 671 O O . VAL A 1 86 ? -3.770 -0.906 -4.426 1.00 98.12 86 VAL A O 1
ATOM 674 N N . CYS A 1 87 ? -2.962 0.565 -5.897 1.00 98.44 87 CYS A N 1
ATOM 675 C CA . CYS A 1 87 ? -3.568 1.711 -5.214 1.00 98.44 87 CYS A CA 1
ATOM 676 C C . CYS A 1 87 ? -5.104 1.687 -5.299 1.00 98.44 87 CYS A C 1
ATOM 678 O O . CYS A 1 87 ? -5.769 2.033 -4.327 1.00 98.44 87 CYS A O 1
ATOM 680 N N . GLY A 1 88 ? -5.667 1.278 -6.437 1.00 97.94 88 GLY A N 1
ATOM 681 C CA . GLY A 1 88 ? -7.109 1.120 -6.620 1.00 97.94 88 GLY A CA 1
ATOM 682 C C . GLY A 1 88 ? -7.711 0.108 -5.646 1.00 97.94 88 GLY A C 1
ATOM 683 O O . GLY A 1 88 ? -8.704 0.427 -4.999 1.00 97.94 88 GLY A O 1
ATOM 684 N N . ASP A 1 89 ? -7.053 -1.042 -5.472 1.00 97.69 89 ASP A N 1
ATOM 685 C CA . ASP A 1 89 ? -7.449 -2.101 -4.533 1.00 97.69 89 ASP A CA 1
ATOM 686 C C . ASP A 1 89 ? -7.482 -1.608 -3.069 1.00 97.69 89 ASP A C 1
ATOM 688 O O . ASP A 1 89 ? -8.195 -2.165 -2.238 1.00 97.69 89 ASP A O 1
ATOM 692 N N . MET A 1 90 ? -6.711 -0.565 -2.735 1.00 98.25 90 MET A N 1
ATOM 693 C CA . MET A 1 90 ? -6.602 -0.021 -1.374 1.00 98.25 90 MET A CA 1
ATOM 694 C C . MET A 1 90 ? -7.462 1.221 -1.115 1.00 98.25 90 MET A C 1
ATOM 696 O O . MET A 1 90 ? -7.594 1.658 0.030 1.00 98.25 90 MET A O 1
ATOM 700 N N . ASN A 1 91 ? -8.004 1.840 -2.161 1.00 98.44 91 ASN A N 1
ATOM 701 C CA . ASN A 1 91 ? -8.692 3.121 -2.057 1.00 98.44 91 ASN A CA 1
ATOM 702 C C . ASN A 1 91 ? -10.054 2.976 -1.367 1.00 98.44 91 ASN A C 1
ATOM 704 O O . ASN A 1 91 ? -10.767 2.019 -1.624 1.00 98.44 91 ASN A O 1
ATOM 708 N N . GLU A 1 92 ? -10.424 3.956 -0.542 1.00 98.06 92 GLU A N 1
ATOM 709 C CA . GLU A 1 92 ? -11.737 4.080 0.115 1.00 98.06 92 GLU A CA 1
ATOM 710 C C . GLU A 1 92 ? -12.066 2.999 1.157 1.00 98.06 92 GLU A C 1
ATOM 712 O O . GLU A 1 92 ? -13.231 2.724 1.420 1.00 98.06 92 GLU A O 1
ATOM 717 N N . HIS A 1 93 ? -11.048 2.449 1.822 1.00 98.56 93 HIS A N 1
ATOM 718 C CA . HIS A 1 93 ? -11.231 1.470 2.897 1.00 98.56 93 HIS A CA 1
ATOM 719 C C . HIS A 1 93 ? -10.698 1.961 4.253 1.00 98.56 93 HIS A C 1
ATOM 721 O O . HIS A 1 93 ? -9.864 2.869 4.348 1.00 98.56 93 HIS A O 1
ATOM 727 N N . PHE A 1 94 ? -11.162 1.321 5.323 1.00 98.75 94 PHE A N 1
ATOM 728 C CA . PHE A 1 94 ? -10.484 1.265 6.611 1.00 98.75 94 PHE A CA 1
ATOM 729 C C . PHE A 1 94 ? -9.464 0.119 6.603 1.00 98.75 94 PHE A C 1
ATOM 731 O O . PHE A 1 94 ? -9.819 -1.032 6.350 1.00 98.75 94 PHE A O 1
ATOM 738 N N . ILE A 1 95 ? -8.190 0.420 6.856 1.00 98.75 95 ILE A N 1
ATOM 739 C CA . ILE A 1 95 ? -7.118 -0.584 6.871 1.00 98.75 95 ILE A CA 1
ATOM 740 C C . ILE A 1 95 ? -7.125 -1.324 8.209 1.00 98.75 95 ILE A C 1
ATOM 742 O O . ILE A 1 95 ? -6.947 -0.717 9.264 1.00 98.75 95 ILE A O 1
ATOM 746 N N . VAL A 1 96 ? -7.261 -2.650 8.154 1.00 98.62 96 VAL A N 1
ATOM 747 C CA . VAL A 1 96 ? -7.267 -3.533 9.326 1.00 98.62 96 VAL A CA 1
ATOM 748 C C . VAL A 1 96 ? -5.967 -4.351 9.362 1.00 98.62 96 VAL A C 1
ATOM 750 O O . VAL A 1 96 ? -5.775 -5.210 8.496 1.00 98.62 96 VAL A O 1
ATOM 753 N N . PRO A 1 97 ? -5.065 -4.124 10.336 1.00 97.94 97 PRO A N 1
ATOM 754 C CA . PRO A 1 97 ? -3.826 -4.888 10.474 1.00 97.94 97 PRO A CA 1
ATOM 755 C C . PRO A 1 97 ? -4.093 -6.244 11.151 1.00 97.94 97 PRO A C 1
ATOM 757 O O . PRO A 1 97 ? -4.072 -6.363 12.376 1.00 97.94 97 PRO A O 1
ATOM 760 N N . MET A 1 98 ? -4.362 -7.279 10.353 1.00 97.94 98 MET A N 1
ATOM 761 C CA . MET A 1 98 ? -4.815 -8.598 10.828 1.00 97.94 98 MET A CA 1
ATOM 762 C C . MET A 1 98 ? -3.794 -9.357 11.682 1.00 97.94 98 MET A C 1
ATOM 764 O O . MET A 1 98 ? -4.163 -10.327 12.339 1.00 97.94 98 MET A O 1
ATOM 768 N N . LEU A 1 99 ? -2.522 -8.952 11.665 1.00 95.94 99 LEU A N 1
ATOM 769 C CA . LEU A 1 99 ? -1.468 -9.579 12.465 1.00 95.94 99 LEU A CA 1
ATOM 770 C C . LEU A 1 99 ? -1.154 -8.794 13.744 1.00 95.94 99 LEU A C 1
ATOM 772 O O . LEU A 1 99 ? -0.225 -9.158 14.460 1.00 95.94 99 LEU A O 1
ATOM 776 N N . SER A 1 100 ? -1.893 -7.719 14.037 1.00 95.44 100 SER A N 1
ATOM 777 C CA . SER A 1 100 ? -1.652 -6.898 15.223 1.00 95.44 100 SER A CA 1
ATOM 778 C C . SER A 1 100 ? -1.658 -7.731 16.507 1.00 95.44 100 SER A C 1
ATOM 780 O O . SER A 1 100 ? -2.554 -8.539 16.742 1.00 95.44 100 SER A O 1
ATOM 782 N N . ASP A 1 101 ? -0.674 -7.505 17.379 1.00 94.06 101 ASP A N 1
ATOM 783 C CA . ASP A 1 101 ? -0.568 -8.194 18.667 1.00 94.06 101 ASP A CA 1
ATOM 784 C C . ASP A 1 101 ? -1.328 -7.478 19.800 1.00 94.06 101 ASP A C 1
ATOM 786 O O . ASP A 1 101 ? -1.402 -7.996 20.920 1.00 94.06 101 ASP A O 1
ATOM 790 N N . VAL A 1 102 ? -1.885 -6.294 19.523 1.00 94.94 102 VAL A N 1
ATOM 791 C CA . VAL A 1 102 ? -2.579 -5.430 20.496 1.00 94.94 102 VAL A CA 1
ATOM 792 C C . VAL A 1 102 ? -4.050 -5.174 20.175 1.00 94.94 102 VAL A C 1
ATOM 794 O O . VAL A 1 102 ? -4.738 -4.524 20.964 1.00 94.94 102 VAL A O 1
ATOM 797 N N . LEU A 1 103 ? -4.543 -5.667 19.038 1.00 97.38 103 LEU A N 1
ATOM 798 C CA . LEU A 1 103 ? -5.941 -5.534 18.637 1.00 97.38 103 LEU A CA 1
ATOM 799 C C . LEU A 1 103 ? -6.638 -6.893 18.690 1.00 97.38 103 LEU A C 1
ATOM 801 O O . LEU A 1 103 ? -6.199 -7.854 18.067 1.00 97.38 103 LEU A O 1
ATOM 805 N N . GLY A 1 104 ? -7.763 -6.959 19.400 1.00 97.88 104 GLY A N 1
ATOM 806 C CA . GLY A 1 104 ? -8.718 -8.051 19.243 1.00 97.88 104 GLY A CA 1
ATOM 807 C C . GLY A 1 104 ? -9.577 -7.778 18.015 1.00 97.88 104 GLY A C 1
ATOM 808 O O . GLY A 1 104 ? -10.374 -6.843 18.045 1.00 97.88 104 GLY A O 1
ATOM 809 N N . ILE A 1 105 ? -9.396 -8.554 16.946 1.00 98.31 105 ILE A N 1
ATOM 810 C CA . ILE A 1 105 ? -10.105 -8.379 15.673 1.00 98.31 105 ILE A CA 1
ATOM 811 C C . ILE A 1 105 ? -11.023 -9.581 15.458 1.00 98.31 105 ILE A C 1
ATOM 813 O O . ILE A 1 105 ? -10.553 -10.713 15.380 1.00 98.31 105 ILE A O 1
ATOM 817 N N . ASP A 1 106 ? -12.323 -9.319 15.357 1.00 97.94 106 ASP A N 1
ATOM 818 C CA . ASP A 1 106 ? -13.350 -10.313 15.052 1.00 97.94 106 ASP A CA 1
ATOM 819 C C . ASP A 1 106 ? -14.022 -9.961 13.723 1.00 97.94 106 ASP A C 1
ATOM 821 O O . ASP A 1 106 ? -14.456 -8.822 13.520 1.00 97.94 106 ASP A O 1
ATOM 825 N N . VAL A 1 107 ? -14.067 -10.926 12.806 1.00 97.19 107 VAL A N 1
ATOM 826 C CA . VAL A 1 107 ? -14.592 -10.751 11.449 1.00 97.19 107 VAL A CA 1
ATOM 827 C C . VAL A 1 107 ? -15.763 -11.700 11.264 1.00 97.19 107 VAL A C 1
ATOM 829 O O . VAL A 1 107 ? -15.599 -12.917 11.297 1.00 97.19 107 VAL A O 1
ATOM 832 N N . VAL A 1 108 ? -16.940 -11.127 11.035 1.00 95.25 108 VAL A N 1
ATOM 833 C CA . VAL A 1 108 ? -18.173 -11.859 10.756 1.00 95.25 108 VAL A CA 1
ATOM 834 C C . VAL A 1 108 ? -18.562 -11.604 9.307 1.00 95.25 108 VAL A C 1
ATOM 836 O O . VAL A 1 108 ? -18.743 -10.454 8.907 1.00 95.25 108 VAL A O 1
ATOM 839 N N . GLU A 1 109 ? -18.707 -12.677 8.541 1.00 90.88 109 GLU A N 1
ATOM 840 C CA . GLU A 1 109 ? -19.246 -12.666 7.180 1.00 90.88 109 GLU A CA 1
ATOM 841 C C . GLU A 1 109 ? -20.722 -13.103 7.261 1.00 90.88 109 GLU A C 1
ATOM 843 O O . GLU A 1 109 ? -21.017 -14.122 7.891 1.00 90.88 109 GLU A O 1
ATOM 848 N N . GLU A 1 110 ? -21.668 -12.364 6.672 1.00 79.44 110 GLU A N 1
ATOM 849 C CA . GLU A 1 110 ? -23.050 -12.852 6.557 1.00 79.44 110 GLU A CA 1
ATOM 850 C C . GLU A 1 110 ? -23.142 -13.868 5.411 1.00 79.44 110 GLU A C 1
ATOM 852 O O . GLU A 1 110 ? -22.694 -13.617 4.289 1.00 79.44 110 GLU A O 1
ATOM 857 N N . GLY A 1 111 ? -23.704 -15.043 5.708 1.00 62.31 111 GLY A N 1
ATOM 858 C CA . GLY A 1 111 ? -23.957 -16.085 4.715 1.00 62.31 111 GLY A CA 1
ATOM 859 C C . GLY A 1 111 ? -25.002 -15.649 3.687 1.00 62.31 111 GLY A C 1
ATOM 860 O O . GLY A 1 111 ? -25.898 -14.862 3.988 1.00 62.31 111 GLY A O 1
ATOM 861 N N . GLU A 1 112 ? -24.887 -16.173 2.468 1.00 54.69 112 GLU A N 1
ATOM 862 C CA . GLU A 1 112 ? -25.880 -15.968 1.411 1.00 54.69 112 GLU A CA 1
ATOM 863 C C . GLU A 1 112 ? -27.227 -16.548 1.874 1.00 54.69 112 GLU A C 1
ATOM 865 O O . GLU A 1 112 ? -27.305 -17.711 2.272 1.00 54.69 112 GLU A O 1
ATOM 870 N N . ALA A 1 113 ? -28.285 -15.734 1.869 1.00 49.06 113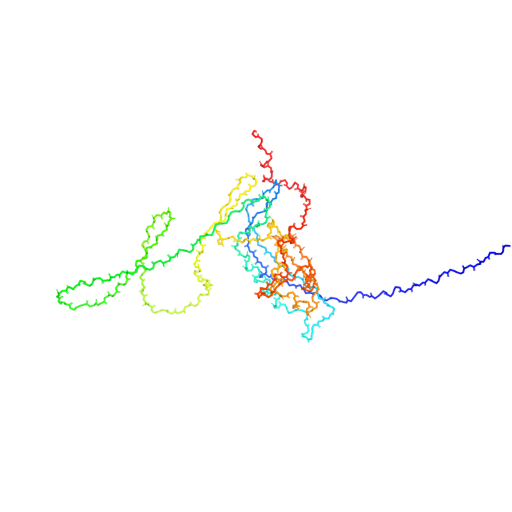 ALA A N 1
ATOM 871 C CA . ALA A 1 113 ? -29.637 -16.248 2.036 1.00 49.06 113 ALA A CA 1
ATOM 872 C C . ALA A 1 113 ? -29.955 -17.120 0.811 1.00 49.06 113 ALA A C 1
ATOM 874 O O . ALA A 1 113 ? -29.991 -16.605 -0.306 1.00 49.06 113 ALA A O 1
ATOM 875 N N . GLU A 1 114 ? -30.149 -18.428 1.006 1.00 43.22 114 GLU A N 1
ATOM 876 C CA . GLU A 1 114 ? -30.715 -19.291 -0.034 1.00 43.22 114 GLU A CA 1
ATOM 877 C C . GLU A 1 114 ? -32.123 -18.779 -0.364 1.00 43.22 114 GLU A C 1
ATOM 879 O O . GLU A 1 114 ? -33.025 -18.803 0.476 1.00 43.22 114 GLU A O 1
ATOM 884 N N . GLU A 1 115 ? -32.310 -18.282 -1.587 1.00 44.88 115 GLU A N 1
ATOM 885 C CA . GLU A 1 115 ? -33.640 -18.020 -2.127 1.00 44.88 115 GLU A CA 1
ATOM 886 C C . GLU A 1 115 ? -34.321 -19.373 -2.373 1.00 44.88 115 GLU A C 1
ATOM 888 O O . GLU A 1 115 ? -33.987 -20.087 -3.317 1.00 44.88 115 GLU A O 1
ATOM 893 N N . VAL A 1 116 ? -35.265 -19.748 -1.507 1.00 44.59 116 VAL A N 1
ATOM 894 C CA . VAL A 1 116 ? -36.173 -20.870 -1.767 1.00 44.59 116 VAL A CA 1
ATOM 895 C C . VAL A 1 116 ? -37.316 -20.335 -2.625 1.00 44.59 116 VAL A C 1
ATOM 897 O O . VAL A 1 116 ? -38.132 -19.542 -2.153 1.00 44.59 116 VAL A O 1
ATOM 900 N N . GLU A 1 117 ? -37.361 -20.734 -3.896 1.00 40.19 117 GLU A N 1
ATOM 901 C CA . GLU A 1 117 ? -38.537 -20.522 -4.741 1.00 40.19 117 GLU A CA 1
ATOM 902 C C . GLU A 1 117 ? -39.648 -21.471 -4.266 1.00 40.19 117 GLU A C 1
ATOM 904 O O . GLU A 1 117 ? -39.545 -22.689 -4.398 1.00 40.19 117 GLU A O 1
ATOM 909 N N . GLU A 1 118 ? -40.695 -20.918 -3.653 1.00 39.97 118 GLU A N 1
ATOM 910 C CA . GLU A 1 118 ? -41.916 -21.659 -3.335 1.00 39.97 118 GLU A CA 1
ATOM 911 C C . GLU A 1 118 ? -42.817 -21.631 -4.580 1.00 39.97 118 GLU A C 1
ATOM 913 O O . GLU A 1 118 ? -43.305 -20.570 -4.981 1.00 39.97 118 GLU A O 1
ATOM 918 N N . GLU A 1 119 ? -42.986 -22.782 -5.237 1.00 37.22 119 GLU A N 1
ATOM 919 C CA . GLU A 1 119 ? -43.947 -22.939 -6.331 1.00 37.22 119 GLU A CA 1
ATOM 920 C C . GLU A 1 119 ? -45.365 -22.830 -5.758 1.00 37.22 119 GLU A C 1
ATOM 922 O O . GLU A 1 119 ? -45.809 -23.677 -4.983 1.00 37.22 119 GLU A O 1
ATOM 927 N N . VAL A 1 120 ? -46.076 -21.764 -6.121 1.00 43.31 120 VAL A N 1
ATOM 928 C CA . VAL A 1 120 ? -47.495 -21.615 -5.795 1.00 43.31 120 VAL A CA 1
ATOM 929 C C . VAL A 1 120 ? -48.284 -22.288 -6.917 1.00 43.31 120 VAL A C 1
ATOM 931 O O . VAL A 1 120 ? -48.267 -21.803 -8.047 1.00 43.31 120 VAL A O 1
ATOM 934 N N . GLU A 1 121 ? -48.942 -23.414 -6.631 1.00 36.66 121 GLU A N 1
ATOM 935 C CA . GLU A 1 121 ? -49.929 -23.989 -7.553 1.00 36.66 121 GLU A CA 1
ATOM 936 C C . GLU A 1 121 ? -51.113 -23.016 -7.671 1.00 36.66 121 GLU A C 1
ATOM 938 O O . GLU A 1 121 ? -51.829 -22.763 -6.698 1.00 36.66 121 GLU A O 1
ATOM 943 N N . GLU A 1 122 ? -51.301 -22.443 -8.862 1.00 39.28 122 GLU A N 1
ATOM 944 C CA . GLU A 1 122 ? -52.509 -21.693 -9.200 1.00 39.28 122 GLU A CA 1
ATOM 945 C C . GLU A 1 122 ? -53.690 -22.672 -9.27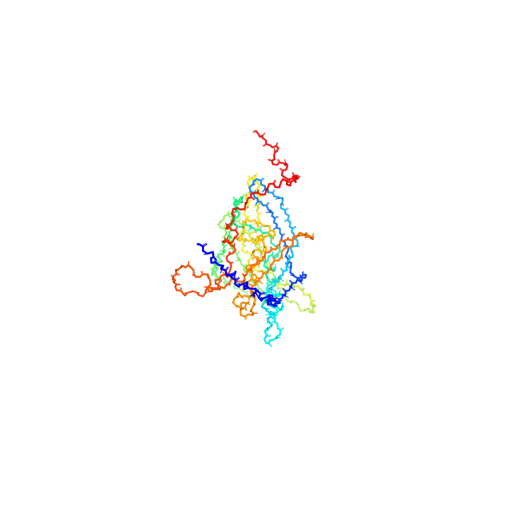2 1.00 39.28 122 GLU A C 1
ATOM 947 O O . GLU A 1 122 ? -53.668 -23.646 -10.026 1.00 39.28 122 GLU A O 1
ATOM 952 N N . VAL A 1 123 ? -54.722 -22.425 -8.463 1.00 35.16 123 VAL A N 1
ATOM 953 C CA . VAL A 1 123 ? -56.020 -23.092 -8.591 1.00 35.16 123 VAL A CA 1
ATOM 954 C C . VAL A 1 123 ? -56.908 -22.163 -9.411 1.00 35.16 123 VAL A C 1
ATOM 956 O O . VAL A 1 123 ? -57.257 -21.081 -8.941 1.00 35.16 123 VAL A O 1
ATOM 959 N N . ASP A 1 124 ? -57.240 -22.571 -10.635 1.00 34.09 124 ASP A N 1
ATOM 960 C CA . ASP A 1 124 ? -58.165 -21.846 -11.507 1.00 34.09 124 ASP A CA 1
ATOM 961 C C . ASP A 1 124 ? -59.582 -21.855 -10.898 1.00 34.09 124 ASP A C 1
ATOM 963 O O . ASP A 1 124 ? -60.219 -22.906 -10.790 1.00 34.09 124 ASP A O 1
ATOM 967 N N . GLU A 1 125 ? -60.092 -20.684 -10.504 1.00 42.34 125 GLU A N 1
ATOM 968 C CA . GLU A 1 125 ? -61.529 -20.474 -10.295 1.00 42.34 125 GLU A CA 1
ATOM 969 C C . GLU A 1 125 ? -62.159 -20.071 -11.640 1.00 42.34 125 GLU A C 1
ATOM 971 O O . GLU A 1 125 ? -61.852 -19.018 -12.202 1.00 42.34 125 GLU A O 1
ATOM 976 N N . GLU A 1 126 ? -63.018 -20.936 -12.187 1.00 37.03 126 GLU A N 1
ATOM 977 C CA . GLU A 1 126 ? -63.832 -20.625 -13.366 1.00 37.03 126 GLU A CA 1
ATOM 978 C C . GLU A 1 126 ? -65.002 -19.711 -12.968 1.00 37.03 126 GLU A C 1
ATOM 980 O O . GLU A 1 126 ? -65.963 -20.174 -12.353 1.00 37.03 126 GLU A O 1
ATOM 985 N N . ASP A 1 127 ? -64.948 -18.436 -13.366 1.00 36.44 127 ASP A N 1
ATOM 986 C CA . ASP A 1 127 ? -66.102 -17.531 -13.331 1.00 36.44 127 ASP A CA 1
ATOM 987 C C . ASP A 1 127 ? -66.706 -17.344 -14.737 1.00 36.44 127 ASP A C 1
ATOM 989 O O . ASP A 1 127 ? -66.057 -16.897 -15.688 1.00 36.44 127 ASP A O 1
ATOM 993 N N . ASP A 1 128 ? -67.987 -17.702 -14.831 1.00 45.66 128 ASP A N 1
ATOM 994 C CA . ASP A 1 128 ? -68.915 -17.522 -15.949 1.00 45.66 128 ASP A CA 1
ATOM 995 C C . ASP A 1 128 ? -69.524 -16.106 -15.919 1.00 45.66 128 ASP A C 1
ATOM 997 O O . ASP A 1 128 ? -70.165 -15.733 -14.939 1.00 45.66 128 ASP A O 1
ATOM 1001 N N . ASP A 1 129 ? -69.301 -15.329 -16.984 1.00 36.03 129 ASP A N 1
ATOM 1002 C CA . ASP A 1 129 ? -70.242 -14.405 -17.657 1.00 36.03 129 ASP A CA 1
ATOM 1003 C C . ASP A 1 129 ? -69.473 -13.263 -18.352 1.00 36.03 129 ASP A C 1
ATOM 1005 O O . ASP A 1 129 ? -68.553 -12.640 -17.820 1.00 36.03 129 ASP A O 1
ATOM 1009 N N . GLY A 1 130 ? -69.832 -13.017 -19.608 1.00 46.16 130 GLY A N 1
ATOM 1010 C CA . GLY A 1 130 ? -69.091 -12.172 -20.530 1.00 46.16 130 GLY A CA 1
ATOM 1011 C C . GLY A 1 130 ? -69.311 -10.679 -20.319 1.00 46.16 130 GLY A C 1
ATOM 1012 O O . GLY A 1 130 ? -70.421 -10.233 -20.062 1.00 46.16 130 GLY A O 1
ATOM 1013 N N . THR A 1 131 ? -68.264 -9.884 -20.555 1.00 38.19 131 THR A N 1
ATOM 1014 C CA . THR A 1 131 ? -68.293 -8.602 -21.288 1.00 38.19 131 THR A CA 1
ATOM 1015 C C . THR A 1 131 ? -66.847 -8.168 -21.582 1.00 38.19 131 THR A C 1
ATOM 1017 O O . THR A 1 131 ? -65.944 -8.319 -20.768 1.00 38.19 131 THR A O 1
ATOM 1020 N N . GLU A 1 132 ? -66.628 -7.646 -22.784 1.00 45.44 132 GLU A N 1
ATOM 1021 C CA . GLU A 1 132 ? -65.340 -7.292 -23.384 1.00 45.44 132 GLU A CA 1
ATOM 1022 C C . GLU A 1 132 ? -64.784 -5.952 -22.841 1.00 45.44 132 GLU A C 1
ATOM 1024 O O . GLU A 1 132 ? -65.381 -4.905 -23.089 1.00 45.44 132 GLU A O 1
ATOM 1029 N N . ALA A 1 133 ? -63.634 -5.956 -22.140 1.00 35.41 133 ALA A N 1
ATOM 1030 C CA . ALA A 1 133 ? -62.749 -4.785 -21.983 1.00 35.41 133 ALA A CA 1
ATOM 1031 C C . ALA A 1 133 ? -61.349 -5.129 -21.406 1.00 35.41 133 ALA A C 1
ATOM 1033 O O . ALA A 1 133 ? -61.208 -5.416 -20.226 1.00 35.41 133 ALA A O 1
ATOM 1034 N N . GLY A 1 134 ? -60.307 -4.989 -22.241 1.00 32.56 134 GLY A N 1
ATOM 1035 C CA . GLY A 1 134 ? -58.931 -4.580 -21.889 1.00 32.56 134 GLY A CA 1
ATOM 1036 C C . GLY A 1 134 ? -58.128 -5.379 -20.845 1.00 32.56 134 GLY A C 1
ATOM 1037 O O . GLY A 1 134 ? -58.112 -5.017 -19.674 1.00 32.56 134 GLY A O 1
ATOM 1038 N N . ASN A 1 135 ? -57.307 -6.341 -21.291 1.00 31.50 135 ASN A N 1
ATOM 1039 C CA . ASN A 1 135 ? -56.313 -7.007 -20.436 1.00 31.50 135 ASN A CA 1
ATOM 1040 C C . ASN A 1 135 ? -55.201 -6.042 -19.977 1.00 31.50 135 ASN A C 1
ATOM 1042 O O . ASN A 1 135 ? -54.351 -5.631 -20.770 1.00 31.50 135 ASN A O 1
ATOM 1046 N N . ILE A 1 136 ? -55.160 -5.749 -18.676 1.00 36.78 136 ILE A N 1
ATOM 1047 C CA . ILE A 1 136 ? -53.957 -5.309 -17.959 1.00 36.78 136 ILE A CA 1
ATOM 1048 C C . ILE A 1 136 ? -53.448 -6.521 -17.174 1.00 36.78 136 ILE A C 1
ATOM 1050 O O . ILE A 1 136 ? -54.043 -6.914 -16.176 1.00 36.78 136 ILE A O 1
ATOM 1054 N N . THR A 1 137 ? -52.347 -7.124 -17.622 1.00 28.75 137 THR A N 1
ATOM 1055 C CA . THR A 1 137 ? -51.662 -8.183 -16.870 1.00 28.75 137 THR A CA 1
ATOM 1056 C C . THR A 1 137 ? -50.838 -7.543 -15.756 1.00 28.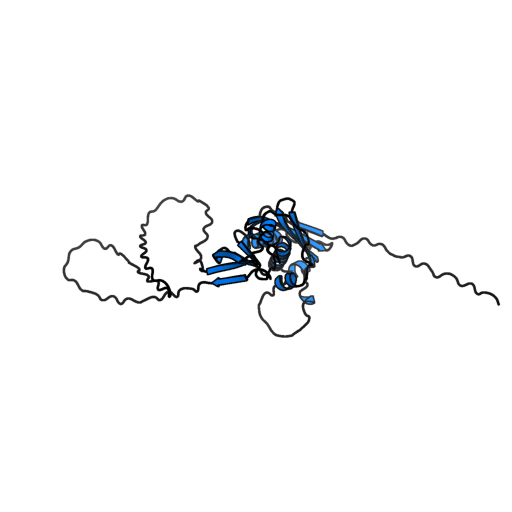75 137 THR A C 1
ATOM 1058 O O . THR A 1 137 ? -49.853 -6.855 -16.026 1.00 28.75 137 THR A O 1
ATOM 1061 N N . THR A 1 138 ? -51.231 -7.772 -14.503 1.00 33.31 138 THR A N 1
ATOM 1062 C CA . THR A 1 138 ? -50.453 -7.372 -13.324 1.00 33.31 138 THR A CA 1
ATOM 1063 C C . THR A 1 138 ? -49.767 -8.618 -12.776 1.00 33.31 138 THR A C 1
ATOM 1065 O O . THR A 1 138 ? -50.434 -9.481 -12.224 1.00 33.31 138 THR A O 1
ATOM 1068 N N . GLN A 1 139 ? -48.450 -8.746 -12.952 1.00 30.92 139 GLN A N 1
ATOM 1069 C CA . GLN A 1 139 ? -47.675 -9.790 -12.275 1.00 30.92 139 GLN A CA 1
ATOM 1070 C C . GLN A 1 139 ? -47.219 -9.263 -10.913 1.00 30.92 139 GLN A C 1
ATOM 1072 O O . GLN A 1 139 ? -46.410 -8.336 -10.836 1.00 30.92 139 GLN A O 1
ATOM 1077 N N . THR A 1 140 ? -47.731 -9.847 -9.836 1.00 33.22 140 THR A N 1
ATOM 1078 C CA . THR A 1 140 ? -47.233 -9.644 -8.472 1.00 33.22 140 THR A CA 1
ATOM 1079 C C . THR A 1 140 ? -46.254 -10.758 -8.128 1.00 33.22 140 THR A C 1
ATOM 1081 O O . THR A 1 140 ? -46.662 -11.888 -7.894 1.00 33.22 140 THR A O 1
ATOM 1084 N N . LYS A 1 141 ? -44.953 -10.442 -8.086 1.00 38.41 141 LYS A N 1
ATOM 1085 C CA . LYS A 1 141 ? -43.936 -11.331 -7.509 1.00 38.41 141 LYS A CA 1
ATOM 1086 C C . LYS A 1 141 ? -43.846 -11.037 -6.010 1.00 38.41 141 LYS A C 1
ATOM 1088 O O . LYS A 1 141 ? -43.373 -9.968 -5.627 1.00 38.41 141 LYS A O 1
ATOM 1093 N N . THR A 1 142 ? -44.328 -11.954 -5.178 1.00 36.22 142 THR A N 1
ATOM 1094 C CA . THR A 1 142 ? -44.166 -11.887 -3.720 1.00 36.22 142 THR A CA 1
ATOM 1095 C C . THR A 1 142 ? -42.917 -12.673 -3.348 1.00 36.22 142 THR A C 1
ATOM 1097 O O . THR A 1 142 ? -42.833 -13.863 -3.625 1.00 36.22 142 THR A O 1
ATOM 1100 N N . THR A 1 143 ? -41.934 -12.010 -2.744 1.00 37.12 143 THR A N 1
ATOM 1101 C CA . THR A 1 143 ? -40.718 -12.656 -2.236 1.00 37.12 143 THR A CA 1
ATOM 1102 C C . THR A 1 143 ? -40.752 -12.611 -0.715 1.00 37.12 143 THR A C 1
ATOM 1104 O O . THR A 1 143 ? -40.685 -11.532 -0.126 1.00 37.12 143 THR A O 1
ATOM 1107 N N . THR A 1 144 ? -40.875 -13.774 -0.078 1.00 37.22 144 THR A N 1
ATOM 1108 C CA . THR A 1 144 ? -40.835 -13.903 1.383 1.00 37.22 144 THR A CA 1
ATOM 1109 C C . THR A 1 144 ? -39.407 -14.214 1.809 1.00 37.22 144 THR A C 1
ATOM 1111 O O . THR A 1 144 ? -38.908 -15.312 1.588 1.00 37.22 144 THR A O 1
ATOM 1114 N N . ILE A 1 145 ? -38.736 -13.242 2.427 1.00 43.00 145 ILE A N 1
ATOM 1115 C CA . ILE A 1 145 ? -37.397 -13.436 2.990 1.00 43.00 145 ILE A CA 1
ATOM 1116 C C . ILE A 1 145 ? -37.566 -13.921 4.432 1.00 43.00 145 ILE A C 1
ATOM 1118 O O . ILE A 1 145 ? -38.020 -13.166 5.293 1.00 43.00 145 ILE A O 1
ATOM 1122 N N . THR A 1 146 ? -37.207 -15.177 4.702 1.00 33.66 146 THR A N 1
ATOM 1123 C CA . THR A 1 146 ? -37.198 -15.721 6.067 1.00 33.66 146 THR A CA 1
ATOM 1124 C C . THR A 1 146 ? -35.778 -15.692 6.614 1.00 33.66 146 THR A C 1
ATOM 1126 O O . THR A 1 146 ? -34.964 -16.552 6.297 1.00 33.66 146 THR A O 1
ATOM 1129 N N . THR A 1 147 ? -35.474 -14.712 7.462 1.00 36.31 147 THR A N 1
ATOM 1130 C CA . THR A 1 147 ? -34.210 -14.659 8.207 1.00 36.31 147 THR A CA 1
ATOM 1131 C C . THR A 1 147 ? -34.413 -15.245 9.602 1.00 36.31 147 THR A C 1
ATOM 1133 O O . THR A 1 147 ? -35.196 -14.726 10.404 1.00 36.31 147 THR A O 1
ATOM 1136 N N . THR A 1 148 ? -33.685 -16.313 9.934 1.00 43.88 148 THR A N 1
ATOM 1137 C CA . THR A 1 148 ? -33.587 -16.865 11.294 1.00 43.88 148 THR A CA 1
ATOM 1138 C C . THR A 1 148 ? -32.855 -15.881 12.211 1.00 43.88 148 THR A C 1
ATOM 1140 O O . THR A 1 148 ? -31.671 -16.046 12.471 1.00 43.88 148 THR A O 1
ATOM 1143 N N . THR A 1 149 ? -33.541 -14.817 12.651 1.00 45.75 149 THR A N 1
ATOM 1144 C CA . THR A 1 149 ? -33.493 -14.232 14.016 1.00 45.75 149 THR A CA 1
ATOM 1145 C C . THR A 1 149 ? -34.288 -12.932 14.199 1.00 45.75 149 THR A C 1
ATOM 1147 O O . THR A 1 149 ? -34.411 -12.491 15.336 1.00 45.75 149 THR A O 1
ATOM 1150 N N . THR A 1 150 ? -34.922 -12.321 13.194 1.00 37.78 150 THR A N 1
ATOM 1151 C CA . THR A 1 150 ? -35.928 -11.258 13.431 1.00 37.78 150 THR A CA 1
ATOM 1152 C C . THR A 1 150 ? -36.858 -11.140 12.227 1.00 37.78 150 THR A C 1
ATOM 1154 O O . THR A 1 150 ? -36.428 -10.766 11.141 1.00 37.78 150 THR A O 1
ATOM 1157 N N . THR A 1 151 ? -38.144 -11.447 12.406 1.00 33.53 151 THR A N 1
ATOM 1158 C CA . THR A 1 151 ? -39.158 -11.329 11.350 1.00 33.53 151 THR A CA 1
ATOM 1159 C C . THR A 1 151 ? -39.456 -9.855 11.077 1.00 33.53 151 THR A C 1
ATOM 1161 O O . THR A 1 151 ? -40.108 -9.197 11.883 1.00 33.53 151 THR A O 1
ATOM 1164 N N . THR A 1 152 ? -39.011 -9.336 9.931 1.00 33.31 152 THR A N 1
ATOM 1165 C CA . THR A 1 152 ? -39.497 -8.058 9.388 1.00 33.31 152 THR A CA 1
ATOM 1166 C C . THR A 1 152 ? -39.962 -8.296 7.956 1.00 33.31 152 THR A C 1
ATOM 1168 O O . THR A 1 152 ? -39.144 -8.501 7.065 1.00 33.31 152 THR A O 1
ATOM 1171 N N . ALA A 1 153 ? -41.275 -8.296 7.725 1.00 32.19 153 ALA A N 1
ATOM 1172 C CA . ALA A 1 153 ? -41.828 -8.373 6.377 1.00 32.19 153 ALA A CA 1
ATOM 1173 C C . ALA A 1 153 ? -41.724 -6.993 5.707 1.00 32.19 153 ALA A C 1
ATOM 1175 O O . ALA A 1 153 ? -42.249 -6.012 6.233 1.00 32.19 153 ALA A O 1
ATOM 1176 N N . THR A 1 154 ? -41.056 -6.911 4.555 1.00 33.62 154 THR A N 1
ATOM 1177 C CA . THR A 1 154 ? -41.019 -5.698 3.723 1.00 33.62 154 THR A CA 1
ATOM 1178 C C . THR A 1 154 ? -41.594 -6.028 2.352 1.00 33.62 154 THR A C 1
ATOM 1180 O O . THR A 1 154 ? -41.031 -6.839 1.624 1.00 33.62 154 THR A O 1
ATOM 1183 N N . THR A 1 155 ? -42.710 -5.398 1.986 1.00 30.62 155 THR A N 1
ATOM 1184 C CA . THR A 1 155 ? -43.311 -5.523 0.651 1.00 30.62 155 THR A CA 1
ATOM 1185 C C . THR A 1 155 ? -42.747 -4.430 -0.256 1.00 30.62 155 THR A C 1
ATOM 1187 O O . THR A 1 155 ? -42.940 -3.247 0.018 1.00 30.62 155 THR A O 1
ATOM 1190 N N . ALA A 1 156 ? -42.066 -4.800 -1.343 1.00 32.75 156 ALA A N 1
ATOM 1191 C CA . ALA A 1 156 ? -41.625 -3.858 -2.372 1.00 32.75 156 ALA A CA 1
ATOM 1192 C C . ALA A 1 156 ? -42.415 -4.078 -3.670 1.00 32.75 156 ALA A C 1
ATOM 1194 O O . ALA A 1 156 ? -42.396 -5.164 -4.243 1.00 32.75 156 ALA A O 1
ATOM 1195 N N . THR A 1 157 ? -43.092 -3.036 -4.153 1.00 26.75 157 THR A N 1
ATOM 1196 C CA . THR A 1 157 ? -43.821 -3.046 -5.430 1.00 26.75 157 THR A CA 1
ATOM 1197 C C . THR A 1 157 ? -43.021 -2.267 -6.471 1.00 26.75 157 THR A C 1
ATOM 1199 O O . THR A 1 157 ? -42.772 -1.076 -6.291 1.00 26.75 157 THR A O 1
ATOM 1202 N N . THR A 1 158 ? -42.625 -2.916 -7.569 1.00 28.91 158 THR A N 1
ATOM 1203 C CA . THR A 1 158 ? -41.961 -2.243 -8.700 1.00 28.91 158 THR A CA 1
ATOM 1204 C C . THR A 1 158 ? -42.921 -2.152 -9.881 1.00 28.91 158 THR A C 1
ATOM 1206 O O . THR A 1 158 ? -43.395 -3.170 -10.376 1.00 28.91 158 THR A O 1
ATOM 1209 N N . THR A 1 159 ? -43.189 -0.936 -10.361 1.00 26.48 159 THR A N 1
ATOM 1210 C CA . THR A 1 159 ? -43.993 -0.680 -11.566 1.00 26.48 159 THR A CA 1
ATOM 1211 C C . THR A 1 159 ? -43.085 -0.135 -12.665 1.00 26.48 159 THR A C 1
ATOM 1213 O O . THR A 1 159 ? -42.397 0.865 -12.461 1.00 26.48 159 THR A O 1
ATOM 1216 N N . THR A 1 160 ? -43.080 -0.770 -13.839 1.00 27.02 160 THR A N 1
ATOM 1217 C CA . THR A 1 160 ? -42.235 -0.356 -14.971 1.00 27.02 160 THR A CA 1
ATOM 1218 C C . THR A 1 160 ? -43.102 0.215 -16.091 1.00 27.02 160 THR A C 1
ATOM 1220 O O . THR A 1 160 ? -43.940 -0.494 -16.638 1.00 27.02 160 THR A O 1
ATOM 1223 N N . THR A 1 161 ? -42.872 1.475 -16.475 1.00 26.61 161 THR A N 1
ATOM 1224 C CA . THR A 1 161 ? -43.538 2.124 -17.621 1.00 26.61 161 THR A CA 1
ATOM 1225 C C . THR A 1 161 ? -42.496 2.504 -18.673 1.00 26.61 161 THR A C 1
ATOM 1227 O O . THR A 1 161 ? -41.571 3.268 -18.397 1.00 26.61 161 THR A O 1
ATOM 1230 N N . THR A 1 162 ? -42.619 1.991 -19.898 1.00 27.97 162 THR A N 1
ATOM 1231 C CA . THR A 1 162 ? -41.674 2.271 -20.992 1.00 27.97 162 THR A CA 1
ATOM 1232 C C . THR A 1 162 ? -42.039 3.549 -21.754 1.00 27.97 162 THR A C 1
ATOM 1234 O O . THR A 1 162 ? -43.051 3.589 -22.450 1.00 27.97 162 THR A O 1
ATOM 1237 N N . GLY A 1 163 ? -41.182 4.576 -21.690 1.00 28.02 163 GLY A N 1
ATOM 1238 C CA . GLY A 1 163 ? -41.283 5.813 -22.479 1.00 28.02 163 GLY A CA 1
ATOM 1239 C C . GLY A 1 163 ? -39.970 6.158 -23.198 1.00 28.02 163 GLY A C 1
ATOM 1240 O O . GLY A 1 163 ? -38.894 6.144 -22.605 1.00 28.02 163 GLY A O 1
ATOM 1241 N N . ARG A 1 164 ? -40.049 6.460 -24.501 1.00 31.95 164 ARG A N 1
ATOM 1242 C CA . ARG A 1 164 ? -38.915 6.678 -25.422 1.00 31.95 164 ARG A CA 1
ATOM 1243 C C . ARG A 1 164 ? -38.466 8.152 -25.402 1.00 31.95 164 ARG A C 1
ATOM 1245 O O . ARG A 1 164 ? -39.196 9.013 -25.879 1.00 31.95 164 ARG A O 1
ATOM 1252 N N . GLY A 1 165 ? -37.255 8.448 -24.910 1.00 28.42 165 GLY A N 1
ATOM 1253 C CA . GLY A 1 165 ? -36.700 9.814 -24.832 1.00 28.42 165 GLY A CA 1
ATOM 1254 C C . GLY A 1 165 ? -35.168 9.885 -24.967 1.00 28.42 165 GLY A C 1
ATOM 1255 O O . GLY A 1 165 ? -34.450 8.996 -24.528 1.00 28.42 165 GLY A O 1
ATOM 1256 N N . LYS A 1 166 ? -34.677 10.933 -25.643 1.00 27.05 166 LYS A N 1
ATOM 1257 C CA . LYS A 1 166 ? -33.327 11.129 -26.222 1.00 27.05 166 LYS A CA 1
ATOM 1258 C C . LYS A 1 166 ? -32.135 11.011 -25.246 1.00 27.05 166 LYS A C 1
ATOM 1260 O O . LYS A 1 166 ? -32.116 11.615 -24.180 1.00 27.05 166 LYS A O 1
ATOM 1265 N N . LYS A 1 167 ? -31.076 10.329 -25.712 1.00 28.00 167 LYS A N 1
ATOM 1266 C CA . LYS A 1 167 ? -29.780 10.122 -25.036 1.00 28.00 167 LYS A CA 1
ATOM 1267 C C . LYS A 1 167 ? -29.011 11.438 -24.829 1.00 28.00 167 LYS A C 1
ATOM 1269 O O . LYS A 1 167 ? -28.592 12.066 -25.798 1.00 28.00 167 LYS A O 1
ATOM 1274 N N . ARG A 1 168 ? -28.723 11.790 -23.572 1.00 30.89 168 ARG A N 1
ATOM 1275 C CA . ARG A 1 168 ? -27.598 12.659 -23.183 1.00 30.89 168 ARG A CA 1
ATOM 1276 C C . ARG A 1 168 ? -26.612 11.797 -22.394 1.00 30.89 168 ARG A C 1
ATOM 1278 O O . ARG A 1 168 ? -26.996 11.176 -21.410 1.00 30.89 168 ARG A O 1
ATOM 1285 N N . ARG A 1 169 ? -25.364 11.702 -22.863 1.00 29.16 169 ARG A N 1
ATOM 1286 C CA . ARG A 1 169 ? -24.287 10.957 -22.194 1.00 29.16 169 ARG A CA 1
ATOM 1287 C C . ARG A 1 169 ? -23.842 11.729 -20.947 1.00 29.16 169 ARG A C 1
ATOM 1289 O O . ARG A 1 169 ? -23.118 12.710 -21.071 1.00 29.16 169 ARG A O 1
ATOM 1296 N N . ALA A 1 170 ? -24.270 11.273 -19.774 1.00 30.58 170 ALA A N 1
ATOM 1297 C CA . ALA A 1 170 ? -23.565 11.499 -18.519 1.00 30.58 170 ALA A CA 1
ATOM 1298 C C . ALA A 1 170 ? -22.675 10.272 -18.282 1.00 30.58 170 ALA A C 1
ATOM 1300 O O . ALA A 1 170 ? -23.165 9.144 -18.278 1.00 30.58 170 ALA A O 1
ATOM 1301 N N . LEU A 1 171 ? -21.365 10.482 -18.165 1.00 34.19 171 LEU A N 1
ATOM 1302 C CA . LEU A 1 171 ? -20.416 9.440 -17.787 1.00 34.19 171 LEU A CA 1
ATOM 1303 C C . LEU A 1 171 ? -20.498 9.272 -16.264 1.00 34.19 171 LEU A C 1
ATOM 1305 O O . LEU A 1 171 ? -19.712 9.863 -15.534 1.00 34.19 171 LEU A O 1
ATOM 1309 N N . CYS A 1 172 ? -21.489 8.519 -15.784 1.00 31.31 172 CYS A N 1
ATOM 1310 C CA . CYS A 1 172 ? -21.425 7.931 -14.452 1.00 31.31 172 CYS A CA 1
ATOM 1311 C C . CYS A 1 172 ? -20.671 6.600 -14.569 1.00 31.31 172 CYS A C 1
ATOM 1313 O O . CYS A 1 172 ? -20.977 5.781 -15.439 1.00 31.31 172 CYS A O 1
ATOM 1315 N N . HIS A 1 173 ? -19.654 6.392 -13.731 1.00 32.47 173 HIS A N 1
ATOM 1316 C CA . HIS A 1 173 ? -19.121 5.053 -13.499 1.00 32.47 173 HIS A CA 1
ATOM 1317 C C . HIS A 1 173 ? -20.229 4.253 -12.816 1.00 32.47 173 HIS A C 1
ATOM 1319 O O . HIS A 1 173 ? -20.434 4.334 -11.610 1.00 32.47 173 HIS A O 1
ATOM 1325 N N . ARG A 1 174 ? -21.015 3.546 -13.625 1.00 33.66 174 ARG A N 1
ATOM 1326 C CA . ARG A 1 174 ? -22.008 2.586 -13.167 1.00 33.66 174 ARG A CA 1
ATOM 1327 C C . ARG A 1 174 ? -21.249 1.349 -12.700 1.00 33.66 174 ARG A C 1
ATOM 1329 O O . ARG A 1 174 ? -21.063 0.422 -13.479 1.00 33.66 174 ARG A O 1
ATOM 1336 N N . GLN A 1 175 ? -20.787 1.350 -11.454 1.00 38.53 175 GLN A N 1
ATOM 1337 C CA . GLN A 1 175 ? -20.612 0.083 -10.756 1.00 38.53 175 GLN A CA 1
ATOM 1338 C C . GLN A 1 175 ? -22.024 -0.490 -10.570 1.00 38.53 175 GLN A C 1
ATOM 1340 O O . GLN A 1 175 ? -22.927 0.182 -10.069 1.00 38.53 175 GLN A O 1
ATOM 1345 N N . SER A 1 176 ? -22.263 -1.676 -11.127 1.00 35.41 176 SER A N 1
ATOM 1346 C CA . SER A 1 176 ? -23.448 -2.481 -10.827 1.00 35.41 176 SER A CA 1
ATOM 1347 C C . SER A 1 176 ? -23.519 -2.727 -9.318 1.00 35.41 176 SER A C 1
ATOM 1349 O O . SER A 1 176 ? -22.457 -2.863 -8.713 1.00 35.41 176 SER A O 1
ATOM 1351 N N . PRO A 1 177 ? -24.713 -2.827 -8.705 1.00 40.72 177 PRO A N 1
ATOM 1352 C CA . PRO A 1 177 ? -24.808 -3.258 -7.321 1.00 40.72 177 PRO A CA 1
ATOM 1353 C C . PRO A 1 177 ? -24.373 -4.725 -7.280 1.00 40.72 177 PRO A C 1
ATOM 1355 O O . PRO A 1 177 ? -25.138 -5.623 -7.624 1.00 40.72 177 PRO A O 1
ATOM 1358 N N . THR A 1 178 ? -23.108 -4.973 -6.952 1.00 45.16 178 THR A N 1
ATOM 1359 C CA . THR A 1 178 ? -22.696 -6.263 -6.411 1.00 45.16 178 THR A CA 1
ATOM 1360 C C . THR A 1 178 ? -23.547 -6.481 -5.173 1.00 45.16 178 THR A C 1
ATOM 1362 O O . THR A 1 178 ? -23.622 -5.581 -4.337 1.00 45.16 178 THR A O 1
ATOM 1365 N N . SER A 1 179 ? -24.236 -7.621 -5.097 1.00 46.03 179 SER A N 1
ATOM 1366 C CA . SER A 1 179 ? -24.941 -8.056 -3.891 1.00 46.03 179 SER A CA 1
ATOM 1367 C C . SER A 1 179 ? -23.989 -7.868 -2.709 1.00 46.03 179 SER A C 1
ATOM 1369 O O . SER A 1 179 ? -22.946 -8.524 -2.656 1.00 46.03 179 SER A O 1
ATOM 1371 N N . MET A 1 180 ? -24.245 -6.855 -1.876 1.00 50.94 180 MET A N 1
ATOM 1372 C CA . MET A 1 180 ? -23.366 -6.506 -0.765 1.00 50.94 180 MET A CA 1
ATOM 1373 C C . MET A 1 180 ? -23.436 -7.684 0.196 1.00 50.94 180 MET A C 1
ATOM 1375 O O . MET A 1 180 ? -24.475 -7.905 0.816 1.00 50.94 180 MET A O 1
ATOM 1379 N N . LYS A 1 181 ? -22.362 -8.473 0.273 1.00 55.53 181 LYS A N 1
ATOM 1380 C CA . LYS A 1 181 ? -22.228 -9.475 1.326 1.00 55.53 181 LYS A CA 1
ATOM 1381 C C . LYS A 1 181 ? -22.233 -8.705 2.640 1.00 55.53 181 LYS A C 1
ATOM 1383 O O . LYS A 1 181 ? -21.357 -7.868 2.864 1.00 55.53 181 LYS A O 1
ATOM 1388 N N . GLY A 1 182 ? -23.270 -8.909 3.444 1.00 75.44 182 GLY A N 1
ATOM 1389 C CA . GLY A 1 182 ? -23.331 -8.325 4.772 1.00 75.44 182 GLY A CA 1
ATOM 1390 C C . GLY A 1 182 ? -22.212 -8.878 5.656 1.00 75.44 182 GLY A C 1
ATOM 1391 O O . GLY A 1 182 ? -21.526 -9.841 5.308 1.00 75.44 182 GLY A O 1
ATOM 1392 N N . GLY A 1 183 ? -21.976 -8.233 6.792 1.00 92.81 183 GLY A N 1
ATOM 1393 C CA . GLY A 1 183 ? -20.913 -8.623 7.711 1.00 92.81 183 GLY A CA 1
ATOM 1394 C C . GLY A 1 183 ? -20.341 -7.449 8.489 1.00 92.81 183 GLY A C 1
ATOM 1395 O O . GLY A 1 183 ? -20.564 -6.277 8.165 1.00 92.81 183 GLY A O 1
ATOM 1396 N N . THR A 1 184 ? -19.561 -7.760 9.518 1.00 97.19 184 THR A N 1
ATOM 1397 C CA . THR A 1 184 ? -18.983 -6.763 10.422 1.00 97.19 184 THR A CA 1
ATOM 1398 C C . THR A 1 184 ? -17.550 -7.099 10.791 1.00 97.19 184 THR A C 1
ATOM 1400 O O . THR A 1 184 ? -17.218 -8.261 11.008 1.00 97.19 184 THR A O 1
ATOM 1403 N N . VAL A 1 185 ? -16.723 -6.069 10.947 1.00 98.25 185 VAL A N 1
ATOM 1404 C CA . VAL A 1 185 ? -15.407 -6.162 11.583 1.00 98.25 185 VAL A CA 1
ATOM 1405 C C . VAL A 1 185 ? -15.476 -5.424 12.914 1.00 98.25 185 VAL A C 1
ATOM 1407 O O . VAL A 1 185 ? -15.736 -4.219 12.947 1.00 98.25 185 VAL A O 1
ATOM 1410 N N . THR A 1 186 ? -15.254 -6.141 14.015 1.00 98.50 186 THR A N 1
ATOM 1411 C CA . THR A 1 186 ? -15.163 -5.570 15.364 1.00 98.50 186 THR A CA 1
ATOM 1412 C C . THR A 1 186 ? -13.706 -5.515 15.802 1.00 98.50 186 THR A C 1
ATOM 1414 O O . THR A 1 186 ? -12.999 -6.515 15.729 1.00 98.50 186 THR A O 1
ATOM 1417 N N . ILE A 1 187 ? -13.268 -4.354 16.295 1.00 98.69 187 ILE A N 1
ATOM 1418 C CA . ILE A 1 187 ? -11.909 -4.135 16.803 1.00 98.69 187 ILE A CA 1
ATOM 1419 C C . ILE A 1 187 ? -11.979 -3.672 18.255 1.00 98.69 187 ILE A C 1
ATOM 1421 O O . ILE A 1 187 ? -12.671 -2.700 18.566 1.00 98.69 187 ILE A O 1
ATOM 1425 N N . ILE A 1 188 ? -11.244 -4.355 19.131 1.00 98.38 188 ILE A N 1
ATOM 1426 C CA . ILE A 1 188 ? -11.109 -4.049 20.559 1.00 98.38 188 ILE A CA 1
ATOM 1427 C C . ILE A 1 188 ? -9.643 -3.707 20.848 1.00 98.38 188 ILE A C 1
ATOM 1429 O O . ILE A 1 188 ? -8.752 -4.493 20.530 1.00 98.38 188 ILE A O 1
ATOM 1433 N N . CYS A 1 189 ? -9.392 -2.543 21.448 1.00 96.94 189 CYS A N 1
ATOM 1434 C CA . CYS A 1 189 ? -8.044 -2.072 21.792 1.00 96.94 189 CYS A CA 1
ATOM 1435 C C . CYS A 1 189 ? -7.671 -2.404 23.252 1.00 96.94 189 CYS A C 1
ATOM 1437 O O . CYS A 1 189 ? -8.548 -2.665 24.075 1.00 96.94 189 CYS A O 1
ATOM 1439 N N . GLU A 1 190 ? -6.379 -2.315 23.606 1.00 94.44 190 GLU A N 1
ATOM 1440 C CA . GLU A 1 190 ? -5.885 -2.546 24.983 1.00 94.44 190 GLU A CA 1
ATOM 1441 C C . GLU A 1 190 ? -6.538 -1.630 26.039 1.00 94.44 190 GLU A C 1
ATOM 1443 O O . GLU A 1 190 ? -6.662 -2.018 27.198 1.00 94.44 190 GLU A O 1
ATOM 1448 N N . ASP A 1 191 ? -6.979 -0.429 25.649 1.00 92.44 191 ASP A N 1
ATOM 1449 C CA . ASP A 1 191 ? -7.670 0.534 26.522 1.00 92.44 191 ASP A CA 1
ATOM 1450 C C . ASP A 1 191 ? -9.185 0.271 26.666 1.00 92.44 191 ASP A C 1
ATOM 1452 O O . ASP A 1 191 ? -9.896 1.055 27.293 1.00 92.44 191 ASP A O 1
ATOM 1456 N N . GLY A 1 192 ? -9.694 -0.816 26.077 1.00 96.06 192 GLY A N 1
ATOM 1457 C CA . GLY A 1 192 ? -11.111 -1.179 26.081 1.00 96.06 192 GLY A CA 1
ATOM 1458 C C . GLY A 1 192 ? -11.966 -0.433 25.053 1.00 96.06 192 GLY A C 1
ATOM 1459 O O . GLY A 1 192 ? -13.165 -0.705 24.955 1.00 96.06 192 GLY A O 1
ATOM 1460 N N . SER A 1 193 ? -11.392 0.485 24.264 1.00 96.62 193 SER A N 1
ATOM 1461 C CA . SER A 1 193 ? -12.125 1.128 23.172 1.00 96.62 193 SER A CA 1
ATOM 1462 C C . SER A 1 193 ? -12.528 0.115 22.096 1.00 96.62 193 SER A C 1
ATOM 1464 O O . SER A 1 193 ? -11.803 -0.838 21.798 1.00 96.62 193 SER A O 1
ATOM 1466 N N . ARG A 1 194 ? -13.718 0.325 21.522 1.00 98.12 194 ARG A N 1
ATOM 1467 C CA . ARG A 1 194 ? -14.348 -0.585 20.563 1.00 98.12 194 ARG A CA 1
ATOM 1468 C C . ARG A 1 194 ? -14.758 0.155 19.296 1.00 98.12 194 ARG A C 1
ATOM 1470 O O . ARG A 1 194 ? -15.440 1.175 19.372 1.00 98.12 194 ARG A O 1
ATOM 1477 N N . PHE A 1 195 ? -14.405 -0.414 18.149 1.00 98.50 195 PHE A N 1
ATOM 1478 C CA . PHE A 1 195 ? -14.835 0.028 16.825 1.00 98.50 195 PHE A CA 1
ATOM 1479 C C . PHE A 1 195 ? -15.584 -1.106 16.127 1.00 98.50 195 PHE A C 1
ATOM 1481 O O . PHE A 1 195 ? -15.238 -2.274 16.299 1.00 98.50 195 PHE A O 1
ATOM 1488 N N . VAL A 1 196 ? -16.621 -0.764 15.365 1.00 98.06 196 VAL A N 1
ATOM 1489 C CA . VAL A 1 196 ? -17.391 -1.718 14.560 1.00 98.06 196 VAL A CA 1
ATOM 1490 C C . VAL A 1 196 ? -17.617 -1.089 13.195 1.00 98.06 196 VAL A C 1
ATOM 1492 O O . VAL A 1 196 ? -18.165 0.010 13.110 1.00 98.06 196 VAL A O 1
ATOM 1495 N N . PHE A 1 197 ? -17.184 -1.781 12.148 1.00 97.75 197 PHE A N 1
ATOM 1496 C CA . PHE A 1 197 ? -17.289 -1.329 10.766 1.00 97.75 197 PHE A CA 1
ATOM 1497 C C . PHE A 1 197 ? -18.024 -2.373 9.919 1.00 97.75 197 PHE A C 1
ATOM 1499 O O . PHE A 1 197 ? -17.896 -3.571 10.196 1.00 97.75 197 PHE A O 1
ATOM 1506 N N . PRO A 1 198 ? -18.763 -1.962 8.875 1.00 97.50 198 PRO A N 1
ATOM 1507 C CA . PRO A 1 198 ? -19.229 -2.888 7.849 1.00 97.50 198 PRO A CA 1
ATOM 1508 C C . PRO A 1 198 ? -18.045 -3.628 7.221 1.00 97.50 198 PRO A C 1
ATOM 1510 O O . PRO A 1 198 ? -17.020 -3.020 6.910 1.00 97.50 198 PRO A O 1
ATOM 1513 N N . ARG A 1 199 ? -18.182 -4.939 6.999 1.00 96.31 199 ARG A N 1
ATOM 1514 C CA . ARG A 1 199 ? -17.102 -5.771 6.444 1.00 96.31 199 ARG A CA 1
ATOM 1515 C C . ARG A 1 199 ? -16.584 -5.263 5.096 1.00 96.31 199 ARG A C 1
ATOM 1517 O O . ARG A 1 199 ? -15.378 -5.313 4.851 1.00 96.31 199 ARG A O 1
ATOM 1524 N N . GLN A 1 200 ? -17.484 -4.767 4.255 1.00 95.56 200 GLN A N 1
ATOM 1525 C CA . GLN A 1 200 ? -17.182 -4.237 2.924 1.00 95.56 200 GLN A CA 1
ATOM 1526 C C . GLN A 1 200 ? -16.329 -2.955 2.948 1.00 95.56 200 GLN A C 1
ATOM 1528 O O . GLN A 1 200 ? -15.627 -2.683 1.984 1.00 95.56 200 GLN A O 1
ATOM 1533 N N . ASP A 1 201 ? -16.340 -2.207 4.056 1.00 97.62 201 ASP A N 1
ATOM 1534 C CA . ASP A 1 201 ? -15.565 -0.969 4.198 1.00 97.62 201 ASP A CA 1
ATOM 1535 C C . ASP A 1 201 ? -14.148 -1.252 4.731 1.00 97.62 201 ASP A C 1
ATOM 1537 O O . ASP A 1 201 ? -13.338 -0.340 4.876 1.00 97.62 201 ASP A O 1
ATOM 1541 N N . CYS A 1 202 ? -13.829 -2.508 5.063 1.00 98.19 202 CYS A N 1
ATOM 1542 C CA . CYS A 1 202 ? -12.570 -2.910 5.683 1.00 98.19 202 CYS A CA 1
ATOM 1543 C C . CYS A 1 202 ? -11.652 -3.659 4.715 1.00 98.19 202 CYS A C 1
ATOM 1545 O O . CYS A 1 202 ? -12.009 -4.705 4.166 1.00 98.19 202 CYS A O 1
ATOM 1547 N N . LEU A 1 203 ? -10.416 -3.174 4.597 1.00 98.38 203 LEU A N 1
ATOM 1548 C CA . LEU A 1 203 ? -9.332 -3.857 3.909 1.00 98.38 203 LEU A CA 1
ATOM 1549 C C . LEU A 1 203 ? -8.479 -4.618 4.928 1.00 98.38 203 LEU A C 1
ATOM 1551 O O . LEU A 1 203 ? -7.682 -4.030 5.661 1.00 98.38 203 LEU A O 1
ATOM 1555 N N . LEU A 1 204 ? -8.660 -5.937 4.965 1.00 98.12 204 LEU A N 1
ATOM 1556 C CA . LEU A 1 204 ? -7.947 -6.837 5.869 1.00 98.12 204 LEU A CA 1
ATOM 1557 C C . LEU A 1 204 ? -6.543 -7.117 5.321 1.00 98.12 204 LEU A C 1
ATOM 1559 O O . LEU A 1 204 ? -6.398 -7.812 4.315 1.00 98.12 204 LEU A O 1
ATOM 1563 N N . LEU A 1 205 ? -5.509 -6.567 5.961 1.00 97.88 205 LEU A N 1
ATOM 1564 C CA . LEU A 1 205 ? -4.124 -6.677 5.501 1.00 97.88 205 LEU A CA 1
ATOM 1565 C C . LEU A 1 205 ? -3.284 -7.578 6.415 1.00 97.88 205 LEU A C 1
ATOM 1567 O O . LEU A 1 205 ? -3.407 -7.484 7.637 1.00 97.88 205 LEU A O 1
ATOM 1571 N N . PRO A 1 206 ? -2.375 -8.404 5.856 1.00 96.56 206 PRO A N 1
ATOM 1572 C CA . PRO A 1 206 ? -1.472 -9.261 6.623 1.00 96.56 206 PRO A CA 1
ATOM 1573 C C . PRO A 1 206 ? -0.276 -8.459 7.169 1.00 96.56 206 PRO A C 1
ATOM 1575 O O . PRO A 1 206 ? 0.880 -8.748 6.865 1.00 96.56 206 PRO A O 1
ATOM 1578 N N . ILE A 1 207 ? -0.568 -7.411 7.936 1.00 95.88 207 ILE A N 1
ATOM 1579 C CA . ILE A 1 207 ? 0.398 -6.492 8.546 1.00 95.88 207 ILE A CA 1
ATOM 1580 C C . ILE A 1 207 ? 0.150 -6.409 10.056 1.00 95.88 207 ILE A C 1
ATOM 1582 O O . ILE A 1 207 ? -0.965 -6.659 10.520 1.00 95.88 207 ILE A O 1
ATOM 1586 N N . MET A 1 208 ? 1.191 -6.085 10.818 1.00 95.19 208 MET A N 1
ATOM 1587 C CA . MET A 1 208 ? 1.145 -5.910 12.273 1.00 95.19 208 MET A CA 1
ATOM 1588 C C . MET A 1 208 ? 0.601 -4.526 12.638 1.00 95.19 208 MET A C 1
ATOM 1590 O O . MET A 1 208 ? -0.194 -4.388 13.570 1.00 95.19 208 MET A O 1
ATOM 1594 N N . HIS A 1 209 ? 1.017 -3.503 11.889 1.00 95.50 209 HIS A N 1
ATOM 1595 C CA . HIS A 1 209 ? 0.655 -2.109 12.119 1.00 95.50 209 HIS A CA 1
ATOM 1596 C C . HIS A 1 209 ? 0.291 -1.428 10.798 1.00 95.50 209 HIS A C 1
ATOM 1598 O O . HIS A 1 209 ? 0.936 -1.635 9.775 1.00 95.50 209 HIS A O 1
ATOM 1604 N N . SER A 1 210 ? -0.707 -0.547 10.813 1.00 96.75 210 SER A N 1
ATOM 1605 C CA . SER A 1 210 ? -1.094 0.258 9.648 1.00 96.75 210 SER A CA 1
ATOM 1606 C C . SER A 1 210 ? -0.200 1.495 9.467 1.00 96.75 210 SER A C 1
ATOM 1608 O O . SER A 1 210 ? -0.724 2.599 9.326 1.00 96.75 210 SER A O 1
ATOM 1610 N N . THR A 1 211 ? 1.126 1.340 9.540 1.00 96.31 211 THR A N 1
ATOM 1611 C CA . THR A 1 211 ? 2.092 2.438 9.341 1.00 96.31 211 THR A CA 1
ATOM 1612 C C . THR A 1 211 ? 2.558 2.518 7.889 1.00 96.31 211 THR A C 1
ATOM 1614 O O . THR A 1 211 ? 2.529 1.521 7.161 1.00 96.31 211 THR A O 1
ATOM 1617 N N . ALA A 1 212 ? 3.060 3.681 7.468 1.00 97.31 212 ALA A N 1
ATOM 1618 C CA . ALA A 1 212 ? 3.661 3.869 6.148 1.00 97.31 212 ALA A CA 1
ATOM 1619 C C . ALA A 1 212 ? 4.722 2.807 5.793 1.00 97.31 212 ALA A C 1
ATOM 1621 O O . ALA A 1 212 ? 4.797 2.376 4.642 1.00 97.31 212 ALA A O 1
ATOM 1622 N N . GLU A 1 213 ? 5.537 2.370 6.760 1.00 96.44 213 GLU A N 1
ATOM 1623 C CA . GLU A 1 213 ? 6.592 1.371 6.561 1.00 96.44 213 GLU A CA 1
ATOM 1624 C C . GLU A 1 213 ? 6.033 -0.006 6.193 1.00 96.44 213 GLU A C 1
ATOM 1626 O O . GLU A 1 213 ? 6.484 -0.613 5.219 1.00 96.44 213 GLU A O 1
ATOM 1631 N N . GLU A 1 214 ? 5.044 -0.505 6.935 1.00 96.81 214 GLU A N 1
ATOM 1632 C CA . GLU A 1 214 ? 4.439 -1.809 6.647 1.00 96.81 214 GLU A CA 1
ATOM 1633 C C . GLU A 1 214 ? 3.560 -1.770 5.399 1.00 96.81 214 GLU A C 1
ATOM 1635 O O . GLU A 1 214 ? 3.555 -2.727 4.620 1.00 96.81 214 GLU A O 1
ATOM 1640 N N . LEU A 1 215 ? 2.904 -0.638 5.131 1.00 98.12 215 LEU A N 1
ATOM 1641 C CA . LEU A 1 215 ? 2.219 -0.423 3.859 1.00 98.12 215 LEU A CA 1
ATOM 1642 C C . LEU A 1 215 ? 3.207 -0.455 2.684 1.00 98.12 215 LEU A C 1
ATOM 1644 O O . LEU A 1 215 ? 2.908 -1.082 1.670 1.00 98.12 215 LEU A O 1
ATOM 1648 N N . ALA A 1 216 ? 4.406 0.124 2.809 1.00 98.25 216 ALA A N 1
ATOM 1649 C CA . ALA A 1 216 ? 5.427 0.042 1.760 1.00 98.25 216 ALA A CA 1
ATOM 1650 C C . ALA A 1 216 ? 5.882 -1.407 1.492 1.00 98.25 216 ALA A C 1
ATOM 1652 O O . ALA A 1 216 ? 6.087 -1.783 0.335 1.00 98.25 216 ALA A O 1
ATOM 1653 N N . ILE A 1 217 ? 5.979 -2.242 2.534 1.00 97.38 217 ILE A N 1
ATOM 1654 C CA . ILE A 1 217 ? 6.257 -3.684 2.407 1.00 97.38 217 ILE A CA 1
ATOM 1655 C C . ILE A 1 217 ? 5.099 -4.401 1.698 1.00 97.38 217 ILE A C 1
ATOM 1657 O O . ILE A 1 217 ? 5.329 -5.176 0.766 1.00 97.38 217 ILE A O 1
ATOM 1661 N N . TYR A 1 218 ? 3.857 -4.132 2.108 1.00 97.75 218 TYR A N 1
ATOM 1662 C CA . TYR A 1 218 ? 2.668 -4.730 1.503 1.00 97.75 218 TYR A CA 1
ATOM 1663 C C . TYR A 1 218 ? 2.546 -4.373 0.014 1.00 97.75 218 TYR A C 1
ATOM 1665 O O . TYR A 1 218 ? 2.416 -5.265 -0.830 1.00 97.75 218 TYR A O 1
ATOM 1673 N N . LEU A 1 219 ? 2.666 -3.085 -0.334 1.00 98.06 219 LEU A N 1
ATOM 1674 C CA . LEU A 1 219 ? 2.634 -2.641 -1.727 1.00 98.06 219 LEU A CA 1
ATOM 1675 C C . LEU A 1 219 ? 3.786 -3.237 -2.535 1.00 98.06 219 LEU A C 1
ATOM 1677 O O . LEU A 1 219 ? 3.565 -3.603 -3.684 1.00 98.06 219 LEU A O 1
ATOM 1681 N N . TYR A 1 220 ? 4.988 -3.382 -1.966 1.00 98.12 220 TYR A N 1
ATOM 1682 C CA . TYR A 1 220 ? 6.088 -4.072 -2.646 1.00 98.12 220 TYR A CA 1
ATOM 1683 C C . TYR A 1 220 ? 5.686 -5.484 -3.075 1.00 98.12 220 TYR A C 1
ATOM 1685 O O . TYR A 1 220 ? 5.889 -5.830 -4.237 1.00 98.12 220 TYR A O 1
ATOM 1693 N N . GLY A 1 221 ? 5.074 -6.275 -2.188 1.00 95.75 221 GLY A N 1
ATOM 1694 C CA . GLY A 1 221 ? 4.610 -7.627 -2.520 1.00 95.75 221 GLY A CA 1
ATOM 1695 C C . GLY A 1 221 ? 3.561 -7.643 -3.626 1.00 95.75 221 GLY A C 1
ATOM 1696 O O . GLY A 1 221 ? 3.692 -8.372 -4.612 1.00 95.75 221 GLY A O 1
ATOM 1697 N N . LYS A 1 222 ? 2.553 -6.771 -3.514 1.00 97.19 222 LYS A N 1
ATOM 1698 C CA . LYS A 1 222 ? 1.482 -6.677 -4.513 1.00 97.19 222 LYS A CA 1
ATOM 1699 C C . LYS A 1 222 ? 1.983 -6.182 -5.867 1.00 97.19 222 LYS A C 1
ATOM 1701 O O . LYS A 1 222 ? 1.653 -6.783 -6.885 1.00 97.19 222 LYS A O 1
ATOM 1706 N N . ILE A 1 223 ? 2.828 -5.153 -5.900 1.00 97.38 223 ILE A N 1
ATOM 1707 C CA . ILE A 1 223 ? 3.423 -4.636 -7.140 1.00 97.38 223 ILE A CA 1
ATOM 1708 C C . ILE A 1 223 ? 4.345 -5.686 -7.769 1.00 97.38 223 ILE A C 1
ATOM 1710 O O . ILE A 1 223 ? 4.294 -5.884 -8.981 1.00 97.38 223 ILE A O 1
ATOM 1714 N N . LEU A 1 224 ? 5.153 -6.390 -6.967 1.00 96.19 224 LEU A N 1
ATOM 1715 C CA . LEU A 1 224 ? 6.037 -7.451 -7.451 1.00 96.19 224 LEU A CA 1
ATOM 1716 C C . LEU A 1 224 ? 5.247 -8.586 -8.108 1.00 96.19 224 LEU A C 1
ATOM 1718 O O . LEU A 1 224 ? 5.628 -9.046 -9.183 1.00 96.19 224 LEU A O 1
ATOM 1722 N N . SER A 1 225 ? 4.143 -8.999 -7.482 1.00 93.44 225 SER A N 1
ATOM 1723 C CA . SER A 1 225 ? 3.242 -10.019 -8.023 1.00 93.44 225 SER A CA 1
ATOM 1724 C C . SER A 1 225 ? 2.659 -9.577 -9.367 1.00 93.44 225 SER A C 1
ATOM 1726 O O . SER A 1 225 ? 2.800 -10.282 -10.360 1.00 93.44 225 SER A O 1
ATOM 1728 N N . ARG A 1 226 ? 2.108 -8.355 -9.441 1.00 94.56 226 ARG A N 1
ATOM 1729 C CA . ARG A 1 226 ? 1.518 -7.798 -10.675 1.00 94.56 226 ARG A CA 1
ATOM 1730 C C . ARG A 1 226 ? 2.541 -7.604 -11.804 1.00 94.56 226 ARG A C 1
ATOM 1732 O O . ARG A 1 226 ? 2.183 -7.723 -12.971 1.00 94.56 226 ARG A O 1
ATOM 1739 N N . LEU A 1 227 ? 3.798 -7.288 -11.479 1.00 93.56 227 LEU A N 1
ATOM 1740 C CA . LEU A 1 227 ? 4.882 -7.131 -12.459 1.00 93.56 227 LEU A CA 1
ATOM 1741 C C . LEU A 1 227 ? 5.556 -8.447 -12.860 1.00 93.56 227 LEU A C 1
ATOM 1743 O O . LEU A 1 227 ? 6.298 -8.444 -13.840 1.00 93.56 227 LEU A O 1
ATOM 1747 N N . ASN A 1 228 ? 5.297 -9.535 -12.130 1.00 92.12 228 ASN A N 1
ATOM 1748 C CA . ASN A 1 228 ? 5.962 -10.830 -12.237 1.00 92.12 228 ASN A CA 1
ATOM 1749 C C . ASN A 1 228 ? 7.482 -10.769 -11.954 1.00 92.12 228 ASN A C 1
ATOM 1751 O O . ASN A 1 228 ? 8.279 -10.222 -12.719 1.00 92.12 228 ASN A O 1
ATOM 1755 N N . ALA A 1 229 ? 7.917 -11.395 -10.856 1.00 90.88 229 ALA A N 1
ATOM 1756 C CA . ALA A 1 229 ? 9.322 -11.387 -10.437 1.00 90.88 229 ALA A CA 1
ATOM 1757 C C . ALA A 1 229 ? 10.279 -11.989 -11.485 1.00 90.88 229 ALA A C 1
ATOM 1759 O O . ALA A 1 229 ? 11.367 -11.452 -11.699 1.00 90.88 229 ALA A O 1
ATOM 1760 N N . ASN A 1 230 ? 9.875 -13.066 -12.169 1.00 90.75 230 ASN A N 1
ATOM 1761 C CA . ASN A 1 230 ? 10.703 -13.714 -13.190 1.00 90.75 230 ASN A CA 1
ATOM 1762 C C . ASN A 1 230 ? 10.893 -12.802 -14.404 1.00 90.75 230 ASN A C 1
ATOM 1764 O O . ASN A 1 230 ? 12.020 -12.639 -14.869 1.00 90.75 230 ASN A O 1
ATOM 1768 N N . TYR A 1 231 ? 9.827 -12.131 -14.845 1.00 91.38 231 TYR A N 1
ATOM 1769 C CA . TYR A 1 231 ? 9.906 -11.144 -15.920 1.00 91.38 231 TYR A CA 1
ATOM 1770 C C . TYR A 1 231 ? 10.867 -9.999 -15.570 1.00 91.38 231 TYR A C 1
ATOM 1772 O O . TYR A 1 231 ? 11.709 -9.617 -16.383 1.00 91.38 231 TYR A O 1
ATOM 1780 N N . LEU A 1 232 ? 10.820 -9.487 -14.334 1.00 93.00 232 LEU A N 1
ATOM 1781 C CA . LEU A 1 232 ? 11.767 -8.468 -13.871 1.00 93.00 232 LEU A CA 1
ATOM 1782 C C . LEU A 1 232 ? 13.224 -8.957 -13.935 1.00 93.00 232 LEU A C 1
ATOM 1784 O O . LEU A 1 232 ? 14.093 -8.227 -14.416 1.00 93.00 232 LEU A O 1
ATOM 1788 N N . ILE A 1 233 ? 13.495 -10.192 -13.505 1.00 92.38 233 ILE A N 1
ATOM 1789 C CA . ILE A 1 233 ? 14.837 -10.794 -13.551 1.00 92.38 233 ILE A CA 1
ATOM 1790 C C . ILE A 1 233 ? 15.320 -10.967 -14.996 1.00 92.38 233 ILE A C 1
ATOM 1792 O O . ILE A 1 233 ? 16.466 -10.630 -15.297 1.00 92.38 233 ILE A O 1
ATOM 1796 N N . GLU A 1 234 ? 14.461 -11.437 -15.903 1.00 91.69 234 GLU A N 1
ATOM 1797 C CA . GLU A 1 234 ? 14.770 -11.583 -17.334 1.00 91.69 234 GLU A CA 1
ATOM 1798 C C . GLU A 1 234 ? 15.106 -10.240 -17.993 1.00 91.69 234 GLU A C 1
ATOM 1800 O O . GLU A 1 234 ? 16.002 -10.156 -18.834 1.00 91.69 234 GLU A O 1
ATOM 1805 N N . ARG A 1 235 ? 14.449 -9.161 -17.553 1.00 92.06 235 ARG A N 1
ATOM 1806 C CA . ARG A 1 235 ? 14.766 -7.777 -17.943 1.00 92.06 235 ARG A CA 1
ATOM 1807 C C . ARG A 1 235 ? 16.027 -7.219 -17.274 1.00 92.06 235 ARG A C 1
ATOM 1809 O O . ARG A 1 235 ? 16.407 -6.077 -17.530 1.00 92.06 235 ARG A O 1
ATOM 1816 N N . GLY A 1 236 ? 16.691 -7.997 -16.422 1.00 92.75 236 GLY A N 1
ATOM 1817 C CA . GLY A 1 236 ? 17.892 -7.592 -15.699 1.00 92.75 236 GLY A CA 1
ATOM 1818 C C . GLY A 1 236 ? 17.619 -6.627 -14.545 1.00 92.75 236 GLY A C 1
ATOM 1819 O O . GLY A 1 236 ? 18.534 -5.916 -14.126 1.00 92.75 236 GLY A O 1
ATOM 1820 N N . VAL A 1 237 ? 16.386 -6.563 -14.036 1.00 94.56 237 VAL A N 1
ATOM 1821 C CA . VAL A 1 237 ? 16.044 -5.794 -12.834 1.00 94.56 237 VAL A CA 1
ATOM 1822 C C . VAL A 1 237 ? 16.546 -6.534 -11.600 1.00 94.56 237 VAL A C 1
ATOM 1824 O O . VAL A 1 237 ? 16.262 -7.707 -11.385 1.00 94.56 237 VAL A O 1
ATOM 1827 N N . THR A 1 238 ? 17.310 -5.827 -10.774 1.00 93.69 238 THR A N 1
ATOM 1828 C CA . THR A 1 238 ? 18.001 -6.389 -9.606 1.00 93.69 238 THR A CA 1
ATOM 1829 C C . THR A 1 238 ? 17.307 -6.058 -8.292 1.00 93.69 238 THR A C 1
ATOM 1831 O O . THR A 1 238 ? 17.327 -6.865 -7.364 1.00 93.69 238 THR A O 1
ATOM 1834 N N . SER A 1 239 ? 16.668 -4.891 -8.196 1.00 96.00 239 SER A N 1
ATOM 1835 C CA . SER A 1 239 ? 15.936 -4.471 -7.000 1.00 96.00 239 SER A CA 1
ATOM 1836 C C . SER A 1 239 ? 14.769 -3.559 -7.335 1.00 96.00 239 SER A C 1
ATOM 1838 O O . SER A 1 239 ? 14.842 -2.782 -8.290 1.00 96.00 239 SER A O 1
ATOM 1840 N N . MET A 1 240 ? 13.752 -3.600 -6.480 1.00 97.69 240 MET A N 1
ATOM 1841 C CA . MET A 1 240 ? 12.634 -2.667 -6.473 1.00 97.69 240 MET A CA 1
ATOM 1842 C C . MET A 1 240 ? 12.596 -1.919 -5.140 1.00 97.69 240 MET A C 1
ATOM 1844 O O . MET A 1 240 ? 12.925 -2.462 -4.083 1.00 97.69 240 MET A O 1
ATOM 1848 N N . GLU A 1 241 ? 12.202 -0.661 -5.212 1.00 98.38 241 GLU A N 1
ATOM 1849 C CA . GLU A 1 241 ? 11.915 0.216 -4.094 1.00 98.38 241 GLU A CA 1
ATOM 1850 C C . GLU A 1 241 ? 10.500 0.764 -4.249 1.00 98.38 241 GLU A C 1
ATOM 1852 O O . GLU A 1 241 ? 10.117 1.205 -5.334 1.00 98.38 241 GLU A O 1
ATOM 1857 N N . VAL A 1 242 ? 9.748 0.727 -3.154 1.00 98.56 242 VAL A N 1
ATOM 1858 C CA . VAL A 1 242 ? 8.419 1.316 -3.030 1.00 98.56 242 VAL A CA 1
ATOM 1859 C C . VAL A 1 242 ? 8.473 2.372 -1.939 1.00 98.56 242 VAL A C 1
ATOM 1861 O O . VAL A 1 242 ? 8.919 2.099 -0.823 1.00 98.56 242 VAL A O 1
ATOM 1864 N N . THR A 1 243 ? 8.000 3.567 -2.267 1.00 98.62 243 THR A N 1
ATOM 1865 C CA . THR A 1 243 ? 7.848 4.671 -1.321 1.00 98.62 243 THR A CA 1
ATOM 1866 C C . THR A 1 243 ? 6.370 4.898 -1.047 1.00 98.62 243 THR A C 1
ATOM 1868 O O . THR A 1 243 ? 5.589 4.978 -1.995 1.00 98.62 243 THR A O 1
ATOM 1871 N N . ILE A 1 244 ? 6.000 5.044 0.226 1.00 98.44 244 ILE A N 1
ATOM 1872 C CA . ILE A 1 244 ? 4.670 5.462 0.680 1.00 98.44 244 ILE A CA 1
ATOM 1873 C C . ILE A 1 244 ? 4.782 6.786 1.429 1.00 98.44 244 ILE A C 1
ATOM 1875 O O . ILE A 1 244 ? 5.608 6.924 2.326 1.00 98.44 244 ILE A O 1
ATOM 1879 N N . SER A 1 245 ? 3.932 7.749 1.082 1.00 97.75 245 SER A N 1
ATOM 1880 C CA . SER A 1 245 ? 3.818 9.038 1.768 1.00 97.75 245 SER A CA 1
ATOM 1881 C C . SER A 1 245 ? 2.417 9.218 2.343 1.00 97.75 245 SER A C 1
ATOM 1883 O O . SER A 1 245 ? 1.446 9.146 1.591 1.00 97.75 245 SER A O 1
ATOM 1885 N N . GLU A 1 246 ? 2.312 9.476 3.650 1.00 93.75 246 GLU A N 1
ATOM 1886 C CA . GLU A 1 246 ? 1.035 9.769 4.335 1.00 93.75 246 GLU A CA 1
ATOM 1887 C C . GLU A 1 246 ? 0.725 11.275 4.361 1.00 93.75 246 GLU A C 1
ATOM 1889 O O . GLU A 1 246 ? -0.434 11.701 4.399 1.00 93.75 246 GLU A O 1
ATOM 1894 N N . ALA A 1 247 ? 1.775 12.100 4.342 1.00 89.06 247 ALA A N 1
ATOM 1895 C CA . ALA A 1 247 ? 1.711 13.554 4.347 1.00 89.06 247 ALA A CA 1
ATOM 1896 C C . ALA A 1 247 ? 2.941 14.149 3.648 1.00 89.06 247 ALA A C 1
ATOM 1898 O O . ALA A 1 247 ? 3.992 13.519 3.541 1.00 89.06 247 ALA A O 1
ATOM 1899 N N . VAL A 1 248 ? 2.830 15.403 3.200 1.00 87.44 248 VAL A N 1
ATOM 1900 C CA . VAL A 1 248 ? 3.937 16.109 2.538 1.00 87.44 248 VAL A CA 1
ATOM 1901 C C . VAL A 1 248 ? 5.163 16.145 3.458 1.00 87.44 248 VAL A C 1
ATOM 1903 O O . VAL A 1 248 ? 5.099 16.683 4.562 1.00 87.44 248 VAL A O 1
ATOM 1906 N N . GLY A 1 249 ? 6.280 15.588 2.984 1.00 89.75 249 GLY A N 1
ATOM 1907 C CA . GLY A 1 249 ? 7.542 15.524 3.727 1.00 89.75 249 GLY A CA 1
ATOM 1908 C C . GLY A 1 249 ? 7.657 14.359 4.718 1.00 89.75 249 GLY A C 1
ATOM 1909 O O . GLY A 1 249 ? 8.652 14.295 5.434 1.00 89.75 249 GLY A O 1
ATOM 1910 N N . GLN A 1 250 ? 6.676 13.452 4.766 1.00 93.06 250 GLN A N 1
ATOM 1911 C CA . GLN A 1 250 ? 6.701 12.238 5.587 1.00 93.06 250 GLN A CA 1
ATOM 1912 C C . GLN A 1 250 ? 6.546 11.021 4.674 1.00 93.06 250 GLN A C 1
ATOM 1914 O O . GLN A 1 250 ? 5.499 10.830 4.048 1.00 93.06 250 GLN A O 1
ATOM 1919 N N . GLU A 1 251 ? 7.617 10.236 4.555 1.00 95.50 251 GLU A N 1
ATOM 1920 C CA . GLU A 1 251 ? 7.712 9.121 3.615 1.00 95.50 251 GLU A CA 1
ATOM 1921 C C . GLU A 1 251 ? 8.408 7.923 4.262 1.00 95.50 251 GLU A C 1
ATOM 1923 O O . GLU A 1 251 ? 9.424 8.074 4.944 1.00 95.50 251 GLU A O 1
ATOM 1928 N N . ALA A 1 252 ? 7.889 6.731 3.990 1.00 97.56 252 ALA A N 1
ATOM 1929 C CA . ALA A 1 252 ? 8.547 5.466 4.259 1.00 97.56 252 ALA A CA 1
ATOM 1930 C C . ALA A 1 252 ? 9.003 4.834 2.944 1.00 97.56 252 ALA A C 1
ATOM 1932 O O . ALA A 1 252 ? 8.288 4.865 1.943 1.00 97.56 252 ALA A O 1
ATOM 1933 N N . VAL A 1 253 ? 10.195 4.242 2.953 1.00 98.19 253 VAL A N 1
ATOM 1934 C CA . VAL A 1 253 ? 10.807 3.633 1.771 1.00 98.19 253 VAL A CA 1
ATOM 1935 C C . VAL A 1 253 ? 11.177 2.196 2.090 1.00 98.19 253 VAL A C 1
ATOM 1937 O O . VAL A 1 253 ? 11.979 1.939 2.988 1.00 98.19 253 VAL A O 1
ATOM 1940 N N . PHE A 1 254 ? 10.637 1.259 1.318 1.00 97.75 254 PHE A N 1
ATOM 1941 C CA . PHE A 1 254 ? 11.018 -0.143 1.382 1.00 97.75 254 PHE A CA 1
ATOM 1942 C C . PHE A 1 254 ? 11.739 -0.554 0.100 1.00 97.75 254 PHE A C 1
ATOM 1944 O O . PHE A 1 254 ? 11.184 -0.459 -0.992 1.00 97.75 254 PHE A O 1
ATOM 1951 N N . ARG A 1 255 ? 12.981 -1.032 0.229 1.00 97.31 255 ARG A N 1
ATOM 1952 C CA . ARG A 1 255 ? 13.823 -1.470 -0.891 1.00 97.31 255 ARG A CA 1
ATOM 1953 C C . ARG A 1 255 ? 14.298 -2.896 -0.675 1.00 97.31 255 ARG A C 1
ATOM 1955 O O . ARG A 1 255 ? 14.878 -3.209 0.364 1.00 97.31 255 ARG A O 1
ATOM 1962 N N . ARG A 1 256 ? 14.144 -3.741 -1.695 1.00 94.50 256 ARG A N 1
ATOM 1963 C CA . ARG A 1 256 ? 14.621 -5.127 -1.660 1.00 94.50 256 ARG A CA 1
ATOM 1964 C C . ARG A 1 256 ? 15.023 -5.631 -3.047 1.00 94.50 256 ARG A C 1
ATOM 1966 O O . ARG A 1 256 ? 14.441 -5.248 -4.065 1.00 94.50 256 ARG A O 1
ATOM 1973 N N . ALA A 1 257 ? 16.026 -6.508 -3.077 1.00 94.88 257 ALA A N 1
ATOM 1974 C CA . ALA A 1 257 ? 16.381 -7.271 -4.270 1.00 94.88 257 ALA A CA 1
ATOM 1975 C C . ALA A 1 257 ? 15.199 -8.129 -4.752 1.00 94.88 257 ALA A C 1
ATOM 1977 O O . ALA A 1 257 ? 14.463 -8.674 -3.927 1.00 94.88 257 ALA A O 1
ATOM 1978 N N . ILE A 1 258 ? 15.032 -8.259 -6.069 1.00 94.00 258 ILE A N 1
ATOM 1979 C CA . ILE A 1 258 ? 13.979 -9.107 -6.641 1.00 94.00 258 ILE A CA 1
ATOM 1980 C C . ILE A 1 258 ? 14.254 -10.567 -6.236 1.00 94.00 258 ILE A C 1
ATOM 1982 O O . ILE A 1 258 ? 15.372 -11.048 -6.449 1.00 94.00 258 ILE A O 1
ATOM 1986 N N . PRO A 1 259 ? 13.300 -11.270 -5.598 1.00 88.44 259 PRO A N 1
ATOM 1987 C CA . PRO A 1 259 ? 13.504 -12.654 -5.197 1.00 88.44 259 PRO A CA 1
ATOM 1988 C C . PRO A 1 259 ? 13.576 -13.556 -6.434 1.00 88.44 259 PRO A C 1
ATOM 1990 O O . PRO A 1 259 ? 12.669 -13.576 -7.260 1.00 88.44 259 PRO A O 1
ATOM 1993 N N . ASN A 1 260 ? 14.656 -14.331 -6.549 1.00 78.62 260 ASN A N 1
ATOM 1994 C CA . ASN A 1 260 ? 14.767 -15.371 -7.568 1.00 78.62 260 ASN A CA 1
ATOM 1995 C C . ASN A 1 260 ? 13.978 -16.602 -7.113 1.00 78.62 260 ASN A C 1
ATOM 1997 O O . ASN A 1 260 ? 14.327 -17.177 -6.081 1.00 78.62 260 ASN A O 1
ATOM 2001 N N . ALA A 1 261 ? 13.024 -17.082 -7.917 1.00 61.25 261 ALA A N 1
ATOM 2002 C CA . ALA A 1 261 ? 12.279 -18.320 -7.642 1.00 61.25 261 ALA A CA 1
ATOM 2003 C C . ALA A 1 261 ? 13.197 -19.537 -7.370 1.00 61.25 261 ALA A C 1
ATOM 2005 O O . ALA A 1 261 ? 12.856 -20.439 -6.613 1.00 61.25 261 ALA A O 1
ATOM 2006 N N . ARG A 1 262 ? 14.421 -19.536 -7.919 1.00 53.50 262 ARG A N 1
ATOM 2007 C CA . ARG A 1 262 ? 15.431 -20.588 -7.698 1.00 53.50 262 ARG A CA 1
ATOM 2008 C C . ARG A 1 262 ? 16.055 -20.611 -6.296 1.00 53.50 262 ARG A C 1
ATOM 2010 O O . ARG A 1 262 ? 16.582 -21.647 -5.910 1.00 53.50 262 ARG A O 1
ATOM 2017 N N . ASN A 1 263 ? 16.020 -19.509 -5.544 1.00 46.69 263 ASN A N 1
ATOM 2018 C CA . ASN A 1 263 ? 16.663 -19.411 -4.225 1.00 46.69 263 ASN A CA 1
ATOM 2019 C C . ASN A 1 263 ? 15.706 -19.684 -3.050 1.00 46.69 263 ASN A C 1
ATOM 2021 O O . ASN A 1 263 ? 16.149 -19.667 -1.904 1.00 46.69 263 ASN A O 1
ATOM 2025 N N . SER A 1 264 ? 14.421 -19.938 -3.316 1.00 50.34 264 SER A N 1
ATOM 2026 C CA . SER A 1 264 ? 13.409 -20.208 -2.281 1.00 50.34 264 SER A CA 1
ATOM 2027 C C . SER A 1 264 ? 13.281 -21.694 -1.913 1.00 50.34 264 SER A C 1
ATOM 2029 O O . SER A 1 264 ? 12.588 -22.023 -0.955 1.00 50.34 264 SER A O 1
ATOM 2031 N N . VAL A 1 265 ? 13.968 -22.605 -2.616 1.00 45.38 265 VAL A N 1
ATOM 2032 C CA . VAL A 1 265 ? 13.894 -24.050 -2.341 1.00 45.38 265 VAL A CA 1
ATOM 2033 C C . VAL A 1 265 ? 14.913 -24.444 -1.274 1.00 45.38 265 VAL A C 1
ATOM 2035 O O . VAL A 1 265 ? 16.048 -24.825 -1.554 1.00 45.38 265 VAL A O 1
ATOM 2038 N N . GLY A 1 266 ? 14.466 -24.363 -0.025 1.00 36.94 266 GLY A N 1
ATOM 2039 C CA . GLY A 1 266 ? 15.096 -24.970 1.138 1.00 36.94 266 GLY A CA 1
ATOM 2040 C C . GLY A 1 266 ? 14.088 -25.807 1.921 1.00 36.94 266 GLY A C 1
ATOM 2041 O O . GLY A 1 266 ? 13.776 -25.451 3.050 1.00 36.94 266 GLY A O 1
ATOM 2042 N N . GLY A 1 267 ? 13.601 -26.907 1.327 1.00 34.22 267 GLY A N 1
ATOM 2043 C CA . GLY A 1 267 ? 12.957 -28.016 2.048 1.00 34.22 267 GLY A CA 1
ATOM 2044 C C . GLY A 1 267 ? 11.587 -28.472 1.524 1.00 34.22 267 GLY A C 1
ATOM 2045 O O . GLY A 1 267 ? 10.588 -27.830 1.810 1.00 34.22 267 GLY A O 1
ATOM 2046 N N . GLY A 1 268 ? 11.556 -29.648 0.878 1.00 30.80 268 GLY A N 1
ATOM 2047 C CA . GLY A 1 268 ? 10.371 -30.520 0.780 1.00 30.80 268 GLY A CA 1
ATOM 2048 C C . GLY A 1 268 ? 9.724 -30.643 -0.605 1.00 30.80 268 GLY A C 1
ATOM 2049 O O . GLY A 1 268 ? 9.131 -29.696 -1.097 1.00 30.80 268 GLY A O 1
ATOM 2050 N N . ASN A 1 269 ? 9.814 -31.836 -1.205 1.00 37.72 269 ASN A N 1
ATOM 2051 C CA . ASN A 1 269 ? 8.977 -32.276 -2.329 1.00 37.72 269 ASN A CA 1
ATOM 2052 C C . ASN A 1 269 ? 7.489 -32.248 -1.940 1.00 37.72 269 ASN A C 1
ATOM 2054 O O . ASN A 1 269 ? 7.167 -32.762 -0.875 1.00 37.72 269 ASN A O 1
ATOM 2058 N N . GLU A 1 270 ? 6.608 -31.797 -2.838 1.00 37.75 270 GLU A N 1
ATOM 2059 C CA . GLU A 1 270 ? 5.497 -32.580 -3.411 1.00 37.75 270 GLU A CA 1
ATOM 2060 C C . GLU A 1 270 ? 4.700 -31.749 -4.437 1.00 37.75 270 GLU A C 1
ATOM 2062 O O . GLU A 1 270 ? 4.948 -30.567 -4.643 1.00 37.75 270 GLU A O 1
ATOM 2067 N N . ALA A 1 271 ? 3.868 -32.447 -5.201 1.00 36.75 271 ALA A N 1
ATOM 2068 C CA . ALA A 1 271 ? 3.494 -32.176 -6.580 1.00 36.75 271 ALA A CA 1
ATOM 2069 C C . ALA A 1 271 ? 2.519 -31.007 -6.833 1.00 36.75 271 ALA A C 1
ATOM 2071 O O . ALA A 1 271 ? 1.586 -30.779 -6.076 1.00 36.75 271 ALA A O 1
ATOM 2072 N N . GLY A 1 272 ? 2.704 -30.384 -8.005 1.00 38.47 272 GLY A N 1
ATOM 2073 C CA . GLY A 1 272 ? 1.671 -29.879 -8.918 1.00 38.47 272 GLY A CA 1
ATOM 2074 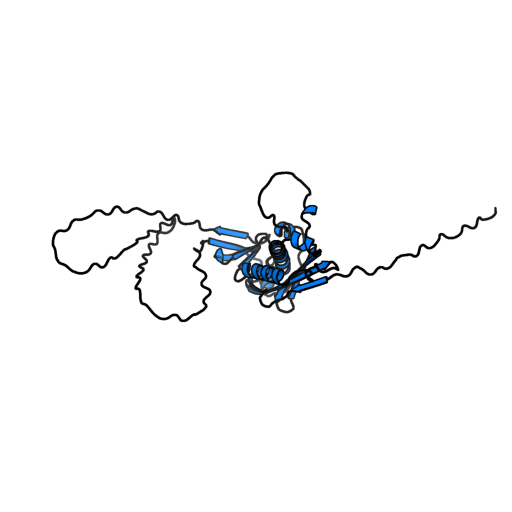C C . GLY A 1 272 ? 0.397 -29.281 -8.319 1.00 38.47 272 GLY A C 1
ATOM 2075 O O . GLY A 1 272 ? -0.603 -29.977 -8.175 1.00 38.47 272 GLY A O 1
ATOM 2076 N N . GLY A 1 273 ? 0.403 -27.961 -8.146 1.00 30.61 273 GLY A N 1
ATOM 2077 C CA . GLY A 1 273 ? -0.797 -27.135 -8.116 1.00 30.61 273 GLY A CA 1
ATOM 2078 C C . GLY A 1 273 ? -0.565 -25.890 -8.965 1.00 30.61 273 GLY A C 1
ATOM 2079 O O . GLY A 1 273 ? 0.452 -25.220 -8.807 1.00 30.61 273 GLY A O 1
ATOM 2080 N N . GLU A 1 274 ? -1.488 -25.584 -9.875 1.00 35.91 274 GLU A N 1
ATOM 2081 C CA . GLU A 1 274 ? -1.585 -24.280 -10.541 1.00 35.91 274 GLU A CA 1
ATOM 2082 C C . GLU A 1 274 ? -2.057 -23.242 -9.510 1.00 35.91 274 GLU A C 1
ATOM 2084 O O . GLU A 1 274 ? -3.199 -22.796 -9.508 1.00 35.91 274 GLU A O 1
ATOM 2089 N N . GLY A 1 275 ? -1.186 -22.926 -8.557 1.00 37.31 275 GLY A N 1
ATOM 2090 C CA . GLY A 1 275 ? -1.305 -21.781 -7.671 1.00 37.31 275 GLY A CA 1
ATOM 2091 C C . GLY A 1 275 ? -0.179 -20.828 -8.027 1.00 37.31 275 GLY A C 1
ATOM 2092 O O . GLY A 1 275 ? 0.986 -21.213 -8.008 1.00 37.31 275 GLY A O 1
ATOM 2093 N N . GLU A 1 276 ? -0.514 -19.600 -8.403 1.00 48.22 276 GLU A N 1
ATOM 2094 C CA . GLU A 1 276 ? 0.460 -18.521 -8.543 1.00 48.22 276 GLU A CA 1
ATOM 2095 C C . GLU A 1 276 ? 1.035 -18.241 -7.143 1.00 48.22 276 GLU A C 1
ATOM 2097 O O . GLU A 1 276 ? 0.444 -17.507 -6.355 1.00 48.22 276 GLU A O 1
ATOM 2102 N N . GLU A 1 277 ? 2.119 -18.934 -6.773 1.00 55.47 277 GLU A N 1
ATOM 2103 C CA . GLU A 1 277 ? 2.788 -18.739 -5.485 1.00 55.47 277 GLU A CA 1
ATOM 2104 C C . GLU A 1 277 ? 3.210 -17.268 -5.370 1.00 55.47 277 GLU A C 1
ATOM 2106 O O . GLU A 1 277 ? 3.965 -16.771 -6.211 1.00 55.47 277 GLU A O 1
ATOM 2111 N N . ASP A 1 278 ? 2.708 -16.564 -4.346 1.00 61.28 278 ASP A N 1
ATOM 2112 C CA . ASP A 1 278 ? 3.063 -15.166 -4.095 1.00 61.28 278 ASP A CA 1
ATOM 2113 C C . ASP A 1 278 ? 4.595 -15.074 -3.950 1.00 61.28 278 ASP A C 1
ATOM 2115 O O . ASP A 1 278 ? 5.166 -15.662 -3.022 1.00 61.28 278 ASP A O 1
ATOM 2119 N N . PRO A 1 279 ? 5.300 -14.362 -4.852 1.00 75.56 279 PRO A N 1
ATOM 2120 C CA . PRO A 1 279 ? 6.759 -14.309 -4.853 1.00 75.56 279 PRO A CA 1
ATOM 2121 C C . PRO A 1 279 ? 7.329 -13.659 -3.583 1.00 75.56 279 PRO A C 1
ATOM 2123 O O . PRO A 1 279 ? 8.547 -13.707 -3.361 1.00 75.56 279 PRO A O 1
ATOM 2126 N N . PHE A 1 280 ? 6.488 -13.025 -2.756 1.00 84.62 280 PHE A N 1
ATOM 2127 C CA . PHE A 1 280 ? 6.884 -12.403 -1.506 1.00 84.62 280 PHE A CA 1
ATOM 2128 C C . PHE A 1 280 ? 5.793 -12.492 -0.425 1.00 84.62 280 PHE A C 1
ATOM 2130 O O . PHE A 1 280 ? 4.874 -11.682 -0.370 1.00 84.62 280 PHE A O 1
ATOM 2137 N N . ASP A 1 281 ? 5.983 -13.410 0.526 1.00 88.38 281 ASP A N 1
ATOM 2138 C CA . ASP A 1 281 ? 5.142 -13.509 1.722 1.00 88.38 281 ASP A CA 1
ATOM 2139 C C . ASP A 1 281 ? 5.324 -12.289 2.648 1.00 88.38 281 ASP A C 1
ATOM 2141 O O . ASP A 1 281 ? 6.293 -12.185 3.416 1.00 88.38 281 ASP A O 1
ATOM 2145 N N . VAL A 1 282 ? 4.361 -11.365 2.566 1.00 86.88 282 VAL A N 1
ATOM 2146 C CA . VAL A 1 282 ? 4.285 -10.159 3.399 1.00 86.88 282 VAL A CA 1
ATOM 2147 C C . VAL A 1 282 ? 4.182 -10.523 4.878 1.00 86.88 282 VAL A C 1
ATOM 2149 O O . VAL A 1 282 ? 4.935 -9.960 5.673 1.00 86.88 282 VAL A O 1
ATOM 2152 N N . ALA A 1 283 ? 3.318 -11.479 5.240 1.00 85.38 283 ALA A N 1
ATOM 2153 C CA . ALA A 1 283 ? 3.047 -11.853 6.628 1.00 85.38 283 ALA A CA 1
ATOM 2154 C C . ALA A 1 283 ? 4.321 -12.355 7.312 1.00 85.38 283 ALA A C 1
ATOM 2156 O O . ALA A 1 283 ? 4.723 -11.860 8.366 1.00 85.38 283 ALA A O 1
ATOM 2157 N N . SER A 1 284 ? 5.025 -13.288 6.665 1.00 85.81 284 SER A N 1
ATOM 2158 C CA . SER A 1 284 ? 6.295 -13.776 7.197 1.00 85.81 284 SER A CA 1
ATOM 2159 C C . SER A 1 284 ? 7.336 -12.664 7.283 1.00 85.81 284 SER A C 1
ATOM 2161 O O . SER A 1 284 ? 8.136 -12.664 8.215 1.00 85.81 284 SER A O 1
ATOM 2163 N N . TYR A 1 285 ? 7.365 -11.713 6.347 1.00 85.81 285 TYR A N 1
ATOM 2164 C CA . TYR A 1 285 ? 8.356 -10.640 6.385 1.00 85.81 285 TYR A CA 1
ATOM 2165 C C . TYR A 1 285 ? 8.125 -9.658 7.538 1.00 85.81 285 TYR A C 1
ATOM 2167 O O . TYR A 1 285 ? 9.073 -9.354 8.265 1.00 85.81 285 TYR A O 1
ATOM 2175 N N . VAL A 1 286 ? 6.889 -9.189 7.730 1.00 84.88 286 VAL A N 1
ATOM 2176 C CA . VAL A 1 286 ? 6.562 -8.206 8.778 1.00 84.88 286 VAL A CA 1
ATOM 2177 C C . VAL A 1 286 ? 6.710 -8.793 10.184 1.00 84.88 286 VAL A C 1
ATOM 2179 O O . VAL A 1 286 ? 7.161 -8.101 11.093 1.00 84.88 286 VAL A O 1
ATOM 2182 N N . SER A 1 287 ? 6.444 -10.090 10.369 1.00 81.94 287 SER A N 1
ATOM 2183 C CA . SER A 1 287 ? 6.530 -10.743 11.683 1.00 81.94 287 SER A CA 1
ATOM 2184 C C . SER A 1 287 ? 7.950 -11.177 12.097 1.00 81.94 287 SER A C 1
ATOM 2186 O O . SER A 1 287 ? 8.149 -11.628 13.224 1.00 81.94 287 SER A O 1
ATOM 2188 N N . ARG A 1 288 ? 8.968 -11.058 11.227 1.00 72.62 288 ARG A N 1
ATOM 2189 C CA . ARG A 1 288 ? 10.342 -11.559 11.482 1.00 72.62 288 ARG A CA 1
ATOM 2190 C C . ARG A 1 288 ? 11.165 -10.736 12.483 1.00 72.62 288 ARG A C 1
ATOM 2192 O O . ARG A 1 288 ? 12.256 -11.168 12.857 1.00 72.62 288 ARG A O 1
ATOM 2199 N N . GLY A 1 289 ? 10.697 -9.565 12.916 1.00 59.88 289 GLY A N 1
ATOM 2200 C CA . GLY A 1 289 ? 11.489 -8.630 13.719 1.00 59.88 289 GLY A CA 1
ATOM 2201 C C . GLY A 1 289 ? 10.926 -8.371 15.113 1.00 59.88 289 GLY A C 1
ATOM 2202 O O . GLY A 1 289 ? 9.827 -7.852 15.257 1.00 59.88 289 GLY A O 1
ATOM 2203 N N . ARG A 1 290 ? 11.729 -8.607 16.159 1.00 58.06 290 ARG A N 1
ATOM 2204 C CA . ARG A 1 290 ? 11.495 -8.009 17.482 1.00 58.06 290 ARG A CA 1
ATOM 2205 C C . ARG A 1 290 ? 12.071 -6.590 17.466 1.00 58.06 290 ARG A C 1
ATOM 2207 O O . ARG A 1 290 ? 13.187 -6.371 17.931 1.00 58.06 290 ARG A O 1
ATOM 2214 N N . ILE A 1 291 ? 11.362 -5.649 16.843 1.00 56.56 291 ILE A N 1
ATOM 2215 C CA . ILE A 1 291 ? 11.771 -4.238 16.841 1.00 56.56 291 ILE A CA 1
ATOM 2216 C C . ILE A 1 291 ? 11.627 -3.719 18.282 1.00 56.56 291 ILE A C 1
ATOM 2218 O O . ILE A 1 291 ? 10.556 -3.875 18.874 1.00 56.56 291 ILE A O 1
ATOM 2222 N N . PRO A 1 292 ? 12.683 -3.153 18.895 1.00 57.56 292 PRO A N 1
ATOM 2223 C CA . PRO A 1 292 ? 12.570 -2.545 20.214 1.00 57.56 292 PRO A CA 1
ATOM 2224 C C . PRO A 1 292 ? 11.480 -1.473 20.211 1.00 57.56 292 PRO A C 1
ATOM 2226 O O . PRO A 1 292 ? 11.438 -0.639 19.307 1.00 57.56 292 PRO A O 1
ATOM 2229 N N . VAL A 1 293 ? 10.613 -1.490 21.227 1.00 57.34 293 VAL A N 1
ATOM 2230 C CA . VAL A 1 293 ? 9.522 -0.516 21.354 1.00 57.34 293 VAL A CA 1
ATOM 2231 C C . VAL A 1 293 ? 10.103 0.894 21.318 1.00 57.34 293 VAL A C 1
ATOM 2233 O O . VAL A 1 293 ? 11.046 1.207 22.050 1.00 57.34 293 VAL A O 1
ATOM 2236 N N . MET A 1 294 ? 9.541 1.737 20.453 1.00 57.72 294 MET A N 1
ATOM 2237 C CA . MET A 1 294 ? 9.963 3.121 20.300 1.00 57.72 294 MET A CA 1
ATOM 2238 C C . MET A 1 294 ? 9.845 3.843 21.660 1.00 57.72 294 MET A C 1
ATOM 2240 O O . MET A 1 294 ? 8.744 3.950 22.198 1.00 57.72 294 MET A O 1
ATOM 2244 N N . PRO A 1 295 ? 10.936 4.385 22.238 1.00 51.78 295 PRO A N 1
ATOM 2245 C CA . PRO A 1 295 ? 10.874 5.125 23.502 1.00 51.78 295 PRO A CA 1
ATOM 2246 C C . PRO A 1 295 ? 10.285 6.534 23.329 1.00 51.78 295 PRO A C 1
ATOM 2248 O O . PRO A 1 295 ? 10.213 7.296 24.299 1.00 51.78 295 PRO A O 1
ATOM 2251 N N . CYS A 1 296 ? 9.915 6.910 22.098 1.00 45.97 296 CYS A N 1
ATOM 2252 C CA . CYS A 1 296 ? 9.460 8.245 21.761 1.00 45.97 296 CYS A CA 1
ATOM 2253 C C . CYS A 1 296 ? 8.102 8.496 22.414 1.00 45.97 296 CYS A C 1
ATOM 2255 O O . CYS A 1 296 ? 7.047 8.108 21.919 1.00 45.97 296 CYS A O 1
ATOM 2257 N N . LYS A 1 297 ? 8.151 9.166 23.566 1.00 49.12 297 LYS A N 1
ATOM 2258 C CA . LYS A 1 297 ? 7.012 9.833 24.181 1.00 49.12 297 LYS A CA 1
ATOM 2259 C C . LYS A 1 297 ? 6.631 11.000 23.273 1.00 49.12 297 LYS A C 1
ATOM 2261 O O . LYS A 1 297 ? 6.988 12.141 23.559 1.00 49.12 297 LYS A O 1
ATOM 2266 N N . THR A 1 298 ? 5.937 10.737 22.170 1.00 47.38 298 THR A N 1
ATOM 2267 C CA . THR A 1 298 ? 5.134 11.792 21.567 1.00 47.38 298 THR A CA 1
ATOM 2268 C C . THR A 1 298 ? 4.068 12.111 22.601 1.00 47.38 298 THR A C 1
ATOM 2270 O O . THR A 1 298 ? 3.178 11.320 22.910 1.00 47.38 298 THR A O 1
ATOM 2273 N N . ASP A 1 299 ? 4.252 13.256 23.245 1.00 44.56 299 ASP A N 1
ATOM 2274 C CA . ASP A 1 299 ? 3.410 13.784 24.308 1.00 44.56 299 ASP A CA 1
ATOM 2275 C C . ASP A 1 299 ? 2.096 14.298 23.690 1.00 44.56 299 ASP A C 1
ATOM 2277 O O . ASP A 1 299 ? 1.713 15.458 23.820 1.00 44.56 299 ASP A O 1
ATOM 2281 N N . THR A 1 300 ? 1.439 13.437 22.912 1.00 52.88 300 THR A N 1
ATOM 2282 C CA . THR A 1 300 ? 0.157 13.718 22.287 1.00 52.88 300 THR A CA 1
ATOM 2283 C C . THR A 1 300 ? -0.909 13.708 23.370 1.00 52.88 300 THR A C 1
ATOM 2285 O O . THR A 1 300 ? -0.873 12.926 24.322 1.00 52.88 300 THR A O 1
ATOM 2288 N N . GLU A 1 301 ? -1.892 14.589 23.231 1.00 45.78 301 GLU A N 1
ATOM 2289 C CA . GLU A 1 301 ? -2.985 14.747 24.193 1.00 45.78 301 GLU A CA 1
ATOM 2290 C C . GLU A 1 301 ? -3.730 13.420 24.469 1.00 45.78 301 GLU A C 1
ATOM 2292 O O . GLU A 1 301 ? -4.230 13.202 25.572 1.00 45.78 301 GLU A O 1
ATOM 2297 N N . GLY A 1 302 ? -3.734 12.498 23.493 1.00 47.19 302 GLY A N 1
ATOM 2298 C CA . GLY A 1 302 ? -4.267 11.137 23.627 1.00 47.19 302 GLY A CA 1
ATOM 2299 C C . GLY A 1 302 ? -3.449 10.235 24.559 1.00 47.19 302 GLY A C 1
ATOM 2300 O O . GLY A 1 302 ? -4.027 9.579 25.420 1.00 47.19 302 GLY A O 1
ATOM 2301 N N . ALA A 1 303 ? -2.114 10.261 24.468 1.00 46.12 303 ALA A N 1
ATOM 2302 C CA . ALA A 1 303 ? -1.233 9.502 25.363 1.00 46.12 303 ALA A CA 1
ATOM 2303 C C . ALA A 1 303 ? -1.263 10.027 26.812 1.00 46.12 303 ALA A C 1
ATOM 2305 O O . ALA A 1 303 ? -0.970 9.291 27.756 1.00 46.12 303 ALA A O 1
ATOM 2306 N N . ARG A 1 304 ? -1.631 11.302 27.003 1.00 47.25 304 ARG A N 1
ATOM 2307 C CA . ARG A 1 304 ? -1.701 11.951 28.318 1.00 47.25 304 ARG A CA 1
ATOM 2308 C C . ARG A 1 304 ? -2.912 11.499 29.144 1.00 47.25 304 ARG A C 1
ATOM 2310 O O . ARG A 1 304 ? -2.768 11.328 30.349 1.00 47.25 304 ARG A O 1
ATOM 2317 N N . ARG A 1 305 ? -4.064 11.242 28.507 1.00 48.75 305 ARG A N 1
ATOM 2318 C CA . ARG A 1 305 ? -5.294 10.788 29.195 1.00 48.75 305 ARG A CA 1
ATOM 2319 C C . ARG A 1 305 ? -5.202 9.358 29.734 1.00 48.75 305 ARG A C 1
ATOM 2321 O O . ARG A 1 305 ? -5.782 9.075 30.771 1.00 48.75 305 ARG A O 1
ATOM 2328 N N . LEU A 1 306 ? -4.427 8.484 29.089 1.00 50.00 306 LEU A N 1
ATOM 2329 C CA . LEU A 1 306 ? -4.228 7.097 29.542 1.00 50.00 306 LEU A CA 1
ATOM 2330 C C . LEU A 1 306 ? -3.315 6.974 30.774 1.00 50.00 306 LEU A C 1
ATOM 2332 O O . LEU A 1 306 ? -3.251 5.918 31.390 1.00 50.00 306 LEU A O 1
ATOM 2336 N N . ARG A 1 307 ? -2.585 8.036 31.143 1.00 47.34 307 ARG A N 1
ATOM 2337 C CA . ARG A 1 307 ? -1.676 8.031 32.303 1.00 47.34 307 ARG A CA 1
ATOM 2338 C C . ARG A 1 307 ? -2.302 8.583 33.584 1.00 47.34 307 ARG A C 1
ATOM 2340 O O . ARG A 1 307 ? -1.632 8.562 34.612 1.00 47.34 307 ARG A O 1
ATOM 2347 N N . THR A 1 308 ? -3.524 9.114 33.528 1.00 41.44 308 THR A N 1
ATOM 2348 C CA . THR A 1 308 ? -4.103 9.893 34.636 1.00 41.44 308 THR A CA 1
ATOM 2349 C C . THR A 1 308 ? -5.202 9.210 35.440 1.00 41.44 308 THR A C 1
ATOM 2351 O O . THR A 1 308 ? -5.650 9.835 36.391 1.00 41.44 308 THR A O 1
ATOM 2354 N N . ASP A 1 309 ? -5.565 7.954 35.172 1.00 40.19 309 ASP A N 1
ATOM 2355 C CA . ASP A 1 309 ? -6.518 7.232 36.031 1.00 40.19 309 ASP A CA 1
ATOM 2356 C C . ASP A 1 309 ? -5.878 6.016 36.717 1.00 40.19 309 ASP A C 1
ATOM 2358 O O . ASP A 1 309 ? -5.852 4.918 36.160 1.00 40.19 309 ASP A O 1
ATOM 2362 N N . PRO A 1 310 ? -5.379 6.172 37.953 1.00 42.41 310 PRO A N 1
ATOM 2363 C CA . PRO A 1 310 ? -5.428 5.118 38.946 1.00 42.41 310 PRO A CA 1
ATOM 2364 C C . PRO A 1 310 ? -6.760 5.223 39.708 1.00 42.41 310 PRO A C 1
ATOM 2366 O O . PRO A 1 310 ? -6.972 6.176 40.460 1.00 42.41 310 PRO A O 1
ATOM 2369 N N . SER A 1 311 ? -7.653 4.250 39.505 1.00 42.66 311 SER A N 1
ATOM 2370 C CA . SER A 1 311 ? -8.717 3.927 40.469 1.00 42.66 311 SER A CA 1
ATOM 2371 C C . SER A 1 311 ? -8.126 3.289 41.721 1.00 42.66 311 SER A C 1
ATOM 2373 O O . SER A 1 311 ? -7.296 2.367 41.527 1.00 42.66 311 SER A O 1
#

Radius of gyration: 31.43 Å; chains: 1; bounding box: 148×49×68 Å

Organism: NCBI:txid382380

Foldseek 3Di:
DDDDDDDDDDDPPDPPCDDPQDKDKDKDFDPLLWAKEWEWWDDVLDTDDIDIFGKGKMKMWIFGNDFPPVRHLDDVVLLVVLSNVLRVLRHQAYEDQQQAPFKDKDKWWADDQPQDDDDDDDDDDDDDDDDDDDDDDDDDDDGQRDDPPDDDDDDDDDDDDDDDDDDDDDPDPPPDPDPQGWIWMWIAGPVRDIDIDTPVRYDYDLARTPDLQLVQLRSVLSSCLSSPLVVSVVSRTFKMKMWMDRDVPRIHIDMDTRQDPVVPPDDDDDDDDPDSPRSDDSNCVNPVDPDPPDPDPPVDPRSVVSVPDDD

Secondary structure (DSSP, 8-state):
-----PPPPP-------PPPPP--EEEEEEEEEEEEEEE--EETTEEPPSEEEEEEEEEEEEE-SS--TTS-SS-HHHHHHHHHHHHHHHTTEEEEETT-SS-EEEEEEPPP-----------------------------------TT---------------------------------EEEEEE-TTS-EEEEEGGGEEEES-SS-SHHHHHHHHHHHHHHHH-HHHHHHTTEEEEEEEEEEETTEEEEEEEEPPPGGG---S-----------SS-HHHHHTT--PPPP------HHHHHTTS---